Protein AF-A0A7C2NIJ6-F1 (afdb_monomer_lite)

Sequence (206 aa):
MQTLRMKDGLFGEFLEVLRSFGRLVAPVEKAPGVFTLDIVEDITKVRPEALRTILPIKKFLLKPKFCMLHGKLGNGAEACQDNAYGPLVYVGAHACDIHALRILDQLFLGGYPDPYYEMNRKQLTVVGYGCMPDEKCFCQSLGCSTVDTGFDLFFTPLPGRFLVTVGSARGDDIVRVRPSLFEPAGKRDIQDYLERLRQREAAFQL

Organism: NCBI:txid1312852

Foldseek 3Di:
DFKWKFFPVCVLVLVVLCVVLHFEWAWFDPDVLATAGGGDPDSVRHDLQNPDYPDACVCLLAPPDFDQWDDDVPGDIDGDCRLPRAAYEYGNQELLSLVVVVVVCCVQVPPDHDPSNVNRLVRYAYEYEQYADAAPDPCVVVVSNDDQARHQWHWYDFVRITTIDGHDPVNVVSCVVCVVRIDGDDPVNVVRVVVVVVVRVVNYDD

Structure (mmCIF, N/CA/C/O backbone):
data_AF-A0A7C2NIJ6-F1
#
_entry.id   AF-A0A7C2NIJ6-F1
#
loop_
_atom_site.group_PDB
_atom_site.id
_atom_site.type_symbol
_atom_site.label_atom_id
_atom_site.label_alt_id
_atom_site.label_comp_id
_atom_site.label_asym_id
_atom_site.label_entity_id
_atom_site.label_seq_id
_atom_site.pdbx_PDB_ins_code
_atom_site.Cartn_x
_atom_site.Cartn_y
_atom_site.Cartn_z
_atom_site.occupancy
_atom_site.B_iso_or_equiv
_atom_site.auth_seq_id
_atom_site.auth_comp_id
_atom_site.auth_asym_id
_atom_site.auth_atom_id
_atom_site.pdbx_PDB_model_num
ATOM 1 N N . MET A 1 1 ? -17.209 -9.090 -2.751 1.00 74.31 1 MET A N 1
ATOM 2 C CA . MET A 1 1 ? -16.188 -8.602 -1.801 1.00 74.31 1 MET A CA 1
ATOM 3 C C . MET A 1 1 ? -16.651 -8.967 -0.408 1.00 74.31 1 MET A C 1
ATOM 5 O O . MET A 1 1 ? -17.793 -8.671 -0.078 1.00 74.31 1 MET A O 1
ATOM 9 N N . GLN A 1 2 ? -15.821 -9.676 0.354 1.00 91.75 2 GLN A N 1
ATOM 10 C CA . GLN A 1 2 ? -16.083 -9.928 1.772 1.00 91.75 2 GLN A CA 1
ATOM 11 C C . GLN A 1 2 ? -15.431 -8.828 2.608 1.00 91.75 2 GLN A C 1
ATOM 13 O O . GLN A 1 2 ? -14.398 -8.276 2.214 1.00 91.75 2 GLN A O 1
ATOM 18 N N . THR A 1 3 ? -16.025 -8.533 3.758 1.00 95.06 3 THR A N 1
ATOM 19 C CA . THR A 1 3 ? -15.480 -7.568 4.709 1.00 95.06 3 THR A CA 1
ATOM 20 C C . THR A 1 3 ? -15.233 -8.261 6.037 1.00 95.06 3 THR A C 1
ATOM 22 O O . THR A 1 3 ? -16.122 -8.893 6.610 1.00 95.06 3 THR A O 1
ATOM 25 N N . LEU A 1 4 ? -14.002 -8.142 6.510 1.00 97.75 4 LEU A N 1
ATOM 26 C CA . LEU A 1 4 ? -13.512 -8.719 7.750 1.00 97.75 4 LEU A CA 1
ATOM 27 C C . LEU A 1 4 ? -13.149 -7.593 8.717 1.00 97.75 4 LEU A C 1
ATOM 29 O O . LEU A 1 4 ? -13.059 -6.424 8.339 1.00 97.75 4 LEU A O 1
ATOM 33 N N . ARG A 1 5 ? -12.907 -7.947 9.970 1.00 97.69 5 ARG A N 1
ATOM 34 C CA . ARG A 1 5 ? -12.277 -7.077 10.957 1.00 97.69 5 ARG A CA 1
ATOM 35 C C . ARG A 1 5 ? -11.012 -7.734 11.493 1.00 97.69 5 ARG A C 1
ATOM 37 O O . ARG A 1 5 ? -10.956 -8.954 11.615 1.00 97.69 5 ARG A O 1
ATOM 44 N N . MET A 1 6 ? -10.026 -6.919 11.840 1.00 98.25 6 MET A N 1
ATOM 45 C CA . MET A 1 6 ? -8.766 -7.351 12.448 1.00 98.25 6 MET A CA 1
ATOM 46 C C . MET A 1 6 ? -8.418 -6.399 13.587 1.00 98.25 6 MET A C 1
ATOM 48 O O . MET A 1 6 ? -8.494 -5.188 13.404 1.00 98.25 6 MET A O 1
ATOM 52 N N . LYS A 1 7 ? -8.029 -6.909 14.758 1.00 97.94 7 LYS A N 1
ATOM 53 C CA . LYS A 1 7 ? -7.553 -6.048 15.856 1.00 97.94 7 LYS A CA 1
ATOM 54 C C . LYS A 1 7 ? -6.298 -5.294 15.417 1.00 97.94 7 LYS A C 1
ATOM 56 O O . LYS A 1 7 ? -5.436 -5.867 14.757 1.00 97.94 7 LYS A O 1
ATOM 61 N N . ASP A 1 8 ? -6.185 -4.024 15.782 1.00 96.06 8 ASP A N 1
ATOM 62 C CA . ASP A 1 8 ? -5.070 -3.178 15.341 1.00 96.06 8 ASP A CA 1
ATOM 63 C C . ASP A 1 8 ? -3.703 -3.667 15.850 1.00 96.06 8 ASP A C 1
ATOM 65 O O . ASP A 1 8 ? -2.734 -3.676 15.092 1.00 96.06 8 ASP A O 1
ATOM 69 N N . GLY A 1 9 ? -3.647 -4.199 17.074 1.00 96.31 9 GLY A N 1
ATOM 70 C CA . GLY A 1 9 ? -2.451 -4.823 17.648 1.00 96.31 9 GLY A CA 1
ATOM 71 C C . GLY A 1 9 ? -1.930 -6.046 16.880 1.00 96.31 9 GLY A C 1
ATOM 72 O O . GLY A 1 9 ? -0.775 -6.420 17.056 1.00 96.31 9 GLY A O 1
ATOM 73 N N . LEU A 1 10 ? -2.736 -6.642 15.993 1.00 97.19 10 LEU A N 1
ATOM 74 C CA . LEU A 1 10 ? -2.326 -7.762 15.137 1.00 97.19 10 LEU A CA 1
ATOM 75 C C . LEU A 1 10 ? -1.715 -7.307 13.802 1.00 97.19 10 LEU A C 1
ATOM 77 O O . LEU A 1 10 ? -1.323 -8.143 12.988 1.00 97.19 10 LEU A O 1
ATOM 81 N N . PHE A 1 11 ? -1.611 -5.996 13.552 1.00 97.06 11 PHE A N 1
ATOM 82 C CA . PHE A 1 11 ? -1.089 -5.481 12.285 1.00 97.06 11 PHE A CA 1
ATOM 83 C C . PHE A 1 11 ? 0.355 -5.917 12.022 1.00 97.06 11 PHE A C 1
ATOM 85 O O . PHE A 1 11 ? 0.670 -6.307 10.904 1.00 97.06 11 PHE A O 1
ATOM 92 N N . GLY A 1 12 ? 1.214 -5.947 13.047 1.00 96.44 12 GLY A N 1
ATOM 93 C CA . GLY A 1 12 ? 2.588 -6.442 12.907 1.00 96.44 12 GLY A CA 1
ATOM 94 C C . GLY A 1 12 ? 2.651 -7.912 12.476 1.00 96.44 12 GLY A C 1
ATOM 95 O O . GLY A 1 12 ? 3.380 -8.252 11.548 1.00 96.44 12 GLY A O 1
ATOM 96 N N . GLU A 1 13 ? 1.827 -8.776 13.078 1.00 96.56 13 GLU A N 1
ATOM 97 C CA . GLU A 1 13 ? 1.724 -10.185 12.671 1.00 96.56 13 GLU A CA 1
ATOM 98 C C . GLU A 1 13 ? 1.208 -10.335 11.239 1.00 96.56 13 GLU A C 1
ATOM 100 O O . GLU A 1 13 ? 1.664 -11.204 10.494 1.00 96.56 13 GLU A O 1
ATOM 105 N N . PHE A 1 14 ? 0.272 -9.475 10.840 1.00 97.88 14 PHE A N 1
ATOM 106 C CA . PHE A 1 14 ? -0.233 -9.445 9.478 1.00 97.88 14 PHE A CA 1
ATOM 107 C C . PHE A 1 14 ? 0.851 -9.039 8.464 1.00 97.88 14 PHE A C 1
ATOM 109 O O . PHE A 1 14 ? 0.947 -9.654 7.401 1.00 97.88 14 PHE A O 1
ATOM 116 N N . LEU A 1 15 ? 1.719 -8.075 8.792 1.00 97.50 15 LEU A N 1
ATOM 117 C CA . LEU A 1 15 ? 2.866 -7.726 7.941 1.00 97.50 15 LEU A CA 1
ATOM 118 C C . LEU A 1 15 ? 3.811 -8.920 7.735 1.00 97.50 15 LEU A C 1
ATOM 120 O O . LEU A 1 15 ? 4.301 -9.126 6.625 1.00 97.50 15 LEU A O 1
ATOM 124 N N . GLU A 1 16 ? 4.026 -9.747 8.760 1.00 96.31 16 GLU A N 1
ATOM 125 C CA . GLU A 1 16 ? 4.825 -10.973 8.618 1.00 96.31 16 GLU A CA 1
ATOM 126 C C . GLU A 1 16 ? 4.151 -12.003 7.697 1.00 96.31 16 GLU A C 1
ATOM 128 O O . GLU A 1 16 ? 4.831 -12.653 6.905 1.00 96.31 16 GLU A O 1
ATOM 133 N N . VAL A 1 17 ? 2.815 -12.115 7.713 1.00 96.75 17 VAL A N 1
ATOM 134 C CA . VAL A 1 17 ? 2.086 -12.945 6.731 1.00 96.75 17 VAL A CA 1
ATOM 135 C C . VAL A 1 17 ? 2.340 -12.445 5.308 1.00 96.75 17 VAL A C 1
ATOM 137 O O . VAL A 1 17 ? 2.638 -13.244 4.416 1.00 96.75 17 VAL A O 1
ATOM 140 N N . LEU A 1 18 ? 2.290 -11.128 5.089 1.00 97.81 18 LEU A N 1
ATOM 141 C CA . LEU A 1 18 ? 2.499 -10.529 3.769 1.00 97.81 18 LEU A CA 1
ATOM 142 C C . LEU A 1 18 ? 3.893 -10.802 3.184 1.00 97.81 18 LEU A C 1
ATOM 144 O O . LEU A 1 18 ? 4.025 -10.855 1.962 1.00 97.81 18 LEU A O 1
ATOM 148 N N . ARG A 1 19 ? 4.921 -11.048 4.009 1.00 96.19 19 ARG A N 1
ATOM 149 C CA . ARG A 1 19 ? 6.269 -11.402 3.517 1.00 96.19 19 ARG A CA 1
ATOM 150 C C . ARG A 1 19 ? 6.300 -12.694 2.701 1.00 96.19 19 ARG A C 1
ATOM 152 O O . ARG A 1 19 ? 7.178 -12.848 1.856 1.00 96.19 19 ARG A O 1
ATOM 159 N N . SER A 1 20 ? 5.336 -13.594 2.903 1.00 95.69 20 SER A N 1
ATOM 160 C CA . SER A 1 20 ? 5.199 -14.806 2.081 1.00 95.69 20 SER A CA 1
ATOM 161 C C . SER A 1 20 ? 4.709 -14.529 0.650 1.00 95.69 20 SER A C 1
ATOM 163 O O . SER A 1 20 ? 4.896 -15.368 -0.227 1.00 95.69 20 SER A O 1
ATOM 165 N N . PHE A 1 21 ? 4.145 -13.343 0.392 1.00 97.44 21 PHE A N 1
ATOM 166 C CA . PHE A 1 21 ? 3.637 -12.921 -0.921 1.00 97.44 21 PHE A CA 1
ATOM 167 C C . PHE A 1 21 ? 4.605 -12.009 -1.684 1.00 97.44 21 PHE A C 1
ATOM 169 O O . PHE A 1 21 ? 4.388 -11.724 -2.861 1.00 97.44 21 PHE A O 1
ATOM 176 N N . GLY A 1 22 ? 5.674 -11.547 -1.036 1.00 97.44 22 GLY A N 1
ATOM 177 C CA . GLY A 1 22 ? 6.684 -10.703 -1.656 1.00 97.44 22 GLY A CA 1
ATOM 178 C C . GLY A 1 22 ? 7.402 -9.810 -0.658 1.00 97.44 22 GLY A C 1
ATOM 179 O O . GLY A 1 22 ? 7.092 -9.772 0.533 1.00 97.44 22 GLY A O 1
ATOM 180 N N . ARG A 1 23 ? 8.374 -9.046 -1.159 1.00 98.00 23 ARG A N 1
ATOM 181 C CA . ARG A 1 23 ? 9.057 -8.048 -0.331 1.00 98.00 23 ARG A CA 1
ATOM 182 C C . ARG A 1 23 ? 8.096 -6.905 -0.036 1.00 98.00 23 ARG A C 1
ATOM 184 O O . ARG A 1 23 ? 7.477 -6.355 -0.947 1.00 98.00 23 ARG A O 1
ATOM 191 N N . LEU A 1 24 ? 7.988 -6.539 1.234 1.00 98.31 24 LEU A N 1
ATOM 192 C CA . LEU A 1 24 ? 7.130 -5.438 1.643 1.00 98.31 24 LEU A CA 1
ATOM 193 C C . LEU A 1 24 ? 7.739 -4.114 1.192 1.00 98.31 24 LEU A C 1
ATOM 195 O O . LEU A 1 24 ? 8.931 -3.874 1.382 1.00 98.31 24 LEU A O 1
ATOM 199 N N . VAL A 1 25 ? 6.899 -3.252 0.641 1.00 98.12 25 VAL A N 1
ATOM 200 C CA . VAL A 1 25 ? 7.207 -1.870 0.303 1.00 98.12 25 VAL A CA 1
ATOM 201 C C . VAL A 1 25 ? 6.193 -1.003 1.029 1.00 98.12 25 VAL A C 1
ATOM 203 O O . VAL A 1 25 ? 4.994 -1.163 0.825 1.00 98.12 25 VAL A O 1
ATOM 206 N N . ALA A 1 26 ? 6.648 -0.106 1.894 1.00 98.00 26 ALA A N 1
ATOM 207 C CA . ALA A 1 26 ? 5.753 0.721 2.700 1.00 98.00 26 ALA A CA 1
ATOM 208 C C . ALA A 1 26 ? 6.377 2.090 2.991 1.00 98.00 26 ALA A C 1
ATOM 210 O O . ALA A 1 26 ? 7.595 2.251 2.842 1.00 98.00 26 ALA A O 1
ATOM 211 N N . PRO A 1 27 ? 5.579 3.094 3.393 1.00 97.81 27 PRO A N 1
ATOM 212 C CA . PRO A 1 27 ? 6.128 4.328 3.923 1.00 97.81 27 PRO A CA 1
ATOM 213 C C . PRO A 1 27 ? 6.916 4.031 5.202 1.00 97.81 27 PRO A C 1
ATOM 215 O O . PRO A 1 27 ? 6.399 3.417 6.137 1.00 97.81 27 PRO A O 1
ATOM 218 N N . VAL A 1 28 ? 8.171 4.471 5.232 1.00 96.12 28 VAL A N 1
ATOM 219 C CA . VAL A 1 28 ? 9.046 4.416 6.405 1.00 96.12 28 VAL A CA 1
ATOM 220 C C . VAL A 1 28 ? 9.570 5.811 6.714 1.00 96.12 28 VAL A C 1
ATOM 222 O O . VAL A 1 28 ? 9.909 6.574 5.806 1.00 96.12 28 VAL A O 1
ATOM 225 N N . GLU A 1 29 ? 9.630 6.156 7.995 1.00 92.94 29 GLU A N 1
ATOM 226 C CA . GLU A 1 29 ? 10.141 7.451 8.444 1.00 92.94 29 GLU A CA 1
ATOM 227 C C . GLU A 1 29 ? 11.679 7.458 8.404 1.00 92.94 29 GLU A C 1
ATOM 229 O O . GLU A 1 29 ? 12.329 6.606 9.015 1.00 92.94 29 GLU A O 1
ATOM 234 N N . LYS A 1 30 ? 12.274 8.395 7.653 1.00 90.19 30 LYS A N 1
ATOM 235 C CA . LYS A 1 30 ? 13.743 8.557 7.550 1.00 90.19 30 LYS A CA 1
ATOM 236 C C . LYS A 1 30 ? 14.253 9.761 8.343 1.00 90.19 30 LYS A C 1
ATOM 238 O O . LYS A 1 30 ? 15.402 9.767 8.771 1.00 90.19 30 LYS A O 1
ATOM 243 N N . ALA A 1 31 ? 13.403 10.765 8.525 1.00 91.00 31 ALA A N 1
ATOM 244 C CA . ALA A 1 31 ? 13.603 11.923 9.388 1.00 91.00 31 ALA A CA 1
ATOM 245 C C . ALA A 1 31 ? 12.225 12.371 9.913 1.00 91.00 31 ALA A C 1
ATOM 247 O O . ALA A 1 31 ? 11.224 11.975 9.314 1.00 91.00 31 ALA A O 1
ATOM 248 N N . PRO A 1 32 ? 12.143 13.176 10.988 1.00 92.31 32 PRO A N 1
ATOM 249 C CA . PRO A 1 32 ? 10.866 13.571 11.584 1.00 92.31 32 PRO A CA 1
ATOM 250 C C . PRO A 1 32 ? 9.880 14.144 10.555 1.00 92.31 32 PRO A C 1
ATOM 252 O O . PRO A 1 32 ? 10.157 15.171 9.931 1.00 92.31 32 PRO A O 1
ATOM 255 N N . GLY A 1 33 ? 8.750 13.460 10.353 1.00 90.00 33 GLY A N 1
ATOM 256 C CA . GLY A 1 33 ? 7.711 13.854 9.390 1.00 90.00 33 GLY A CA 1
ATOM 257 C C . GLY A 1 33 ? 8.080 13.666 7.909 1.00 90.00 33 GLY A C 1
ATOM 258 O O . GLY A 1 33 ? 7.331 14.091 7.028 1.00 90.00 33 GLY A O 1
ATOM 259 N N . VAL A 1 34 ? 9.218 13.032 7.617 1.00 93.94 34 VAL A N 1
ATOM 260 C CA . VAL A 1 34 ? 9.710 12.765 6.262 1.00 93.94 34 VAL A CA 1
ATOM 261 C C . VAL A 1 34 ? 9.691 11.266 6.001 1.00 93.94 34 VAL A C 1
ATOM 263 O O . VAL A 1 34 ? 10.523 10.501 6.503 1.00 93.94 34 VAL A O 1
ATOM 266 N N . PHE A 1 35 ? 8.755 10.856 5.150 1.00 96.44 35 PHE A N 1
ATOM 267 C CA . PHE A 1 35 ? 8.533 9.456 4.820 1.00 96.44 35 PHE A CA 1
ATOM 268 C C . PHE A 1 35 ? 9.050 9.125 3.424 1.00 96.44 35 PHE A C 1
ATOM 270 O O . PHE A 1 35 ? 8.885 9.878 2.461 1.00 96.44 35 PHE A O 1
ATOM 277 N N . THR A 1 36 ? 9.648 7.951 3.287 1.00 96.50 36 THR A N 1
ATOM 278 C CA . THR A 1 36 ? 10.044 7.393 1.996 1.00 96.50 36 THR A CA 1
ATOM 279 C C . THR A 1 36 ? 9.354 6.066 1.800 1.00 96.50 36 THR A C 1
ATOM 281 O O . THR A 1 36 ? 9.339 5.251 2.714 1.00 96.50 36 THR A O 1
ATOM 284 N N . LEU A 1 37 ? 8.842 5.820 0.601 1.00 96.69 37 LEU A N 1
ATOM 285 C CA . LEU A 1 37 ? 8.396 4.489 0.238 1.00 96.69 37 LEU A CA 1
ATOM 286 C C . LEU A 1 37 ? 9.627 3.608 0.003 1.00 96.69 37 LEU A C 1
ATOM 288 O O . LEU A 1 37 ? 10.414 3.909 -0.899 1.00 96.69 37 LEU A O 1
ATOM 292 N N . ASP A 1 38 ? 9.834 2.577 0.813 1.00 96.25 38 ASP A N 1
ATOM 293 C CA . ASP A 1 38 ? 11.057 1.769 0.777 1.00 96.25 38 ASP A CA 1
ATOM 294 C C . ASP A 1 38 ? 10.772 0.287 1.031 1.00 96.25 38 ASP A C 1
ATOM 296 O O . ASP A 1 38 ? 9.696 -0.066 1.520 1.00 96.25 38 ASP A O 1
ATOM 300 N N . ILE A 1 39 ? 11.736 -0.573 0.695 1.00 96.62 39 ILE A N 1
ATOM 301 C CA . ILE A 1 39 ? 11.672 -1.988 1.067 1.00 96.62 39 ILE A CA 1
ATOM 302 C C . ILE A 1 39 ? 11.785 -2.086 2.592 1.00 96.62 39 ILE A C 1
ATOM 304 O O . ILE A 1 39 ? 12.697 -1.526 3.200 1.00 96.62 39 ILE A O 1
ATOM 308 N N . VAL A 1 40 ? 10.843 -2.788 3.219 1.00 95.81 40 VAL A N 1
ATOM 309 C CA . VAL A 1 40 ? 10.763 -2.887 4.679 1.00 95.81 40 VAL A CA 1
ATOM 310 C C . VAL A 1 40 ? 11.718 -3.960 5.193 1.00 95.81 40 VAL A C 1
ATOM 312 O O . VAL A 1 40 ? 11.435 -5.159 5.125 1.00 95.81 40 VAL A O 1
ATOM 315 N N . GLU A 1 41 ? 12.826 -3.518 5.776 1.00 92.06 41 GLU A N 1
ATOM 316 C CA . GLU A 1 41 ? 13.732 -4.376 6.551 1.00 92.06 41 GLU A CA 1
ATOM 317 C C . GLU A 1 41 ? 13.183 -4.625 7.966 1.00 92.06 41 GLU A C 1
ATOM 319 O O . GLU A 1 41 ? 13.180 -5.754 8.457 1.00 92.06 41 GLU A O 1
ATOM 324 N N . ASP A 1 42 ? 12.633 -3.576 8.582 1.00 92.44 42 ASP A N 1
ATOM 325 C CA . ASP A 1 42 ? 12.115 -3.558 9.949 1.00 92.44 42 ASP A CA 1
ATOM 326 C C . ASP A 1 42 ? 10.655 -3.085 9.960 1.00 92.44 42 ASP A C 1
ATOM 328 O O . ASP A 1 42 ? 10.354 -1.926 9.653 1.00 92.44 42 ASP A O 1
ATOM 332 N N . ILE A 1 43 ? 9.743 -3.991 10.323 1.00 93.50 43 ILE A N 1
ATOM 333 C CA . ILE A 1 43 ? 8.297 -3.741 10.320 1.00 93.50 43 ILE A CA 1
ATOM 334 C C . ILE A 1 43 ? 7.877 -2.664 11.329 1.00 93.50 43 ILE A C 1
ATOM 336 O O . ILE A 1 43 ? 6.847 -2.022 11.139 1.00 93.50 43 ILE A O 1
ATOM 340 N N . THR A 1 44 ? 8.678 -2.406 12.368 1.00 91.56 44 THR A N 1
ATOM 341 C CA . THR A 1 44 ? 8.358 -1.399 13.395 1.00 91.56 44 THR A CA 1
ATOM 342 C C . THR A 1 44 ? 8.453 0.033 12.863 1.00 91.56 44 THR A C 1
ATOM 344 O O . THR A 1 44 ? 7.870 0.961 13.434 1.00 91.56 44 THR A O 1
ATOM 347 N N . LYS A 1 45 ? 9.150 0.226 11.736 1.00 92.12 45 LYS A N 1
ATOM 348 C CA . LYS A 1 45 ? 9.312 1.520 11.056 1.00 92.12 45 LYS A CA 1
ATOM 349 C C . LYS A 1 45 ? 8.236 1.799 10.011 1.00 92.12 45 LYS A C 1
ATOM 351 O O . LYS A 1 45 ? 8.236 2.880 9.426 1.00 92.12 45 LYS A O 1
ATOM 356 N N . VAL A 1 46 ? 7.340 0.846 9.766 1.00 95.12 46 VAL A N 1
ATOM 357 C CA . VAL A 1 46 ? 6.244 0.992 8.805 1.00 95.12 46 VAL A CA 1
ATOM 358 C C . VAL A 1 46 ? 5.222 1.992 9.348 1.00 95.12 46 VAL A C 1
ATOM 360 O O . VAL A 1 46 ? 4.836 1.931 10.516 1.00 95.12 46 VAL A O 1
ATOM 363 N N . ARG A 1 47 ? 4.829 2.950 8.507 1.00 96.50 47 ARG A N 1
ATOM 364 C CA . ARG A 1 47 ? 3.896 4.045 8.823 1.00 96.50 47 ARG A CA 1
ATOM 365 C C . ARG A 1 47 ? 2.824 4.129 7.734 1.00 96.50 47 ARG A C 1
ATOM 367 O O . ARG A 1 47 ? 2.884 5.021 6.890 1.00 96.50 47 ARG A O 1
ATOM 374 N N . PRO A 1 48 ? 1.878 3.176 7.665 1.00 96.62 48 PRO A N 1
ATOM 375 C CA . PRO A 1 48 ? 0.873 3.143 6.599 1.00 96.62 48 PRO A CA 1
ATOM 376 C C . PRO A 1 48 ? -0.056 4.368 6.602 1.00 96.62 48 PRO A C 1
ATOM 378 O O . PRO A 1 48 ? -0.706 4.638 5.599 1.00 96.62 48 PRO A O 1
ATOM 381 N N . GLU A 1 49 ? -0.116 5.112 7.706 1.00 96.06 49 GLU A N 1
ATOM 382 C CA . GLU A 1 49 ? -0.834 6.375 7.873 1.00 96.06 49 GLU A CA 1
ATOM 383 C C . GLU A 1 49 ? -0.122 7.603 7.287 1.00 96.06 49 GLU A C 1
ATOM 385 O O . GLU A 1 49 ? -0.720 8.679 7.237 1.00 96.06 49 GLU A O 1
ATOM 390 N N . ALA A 1 50 ? 1.137 7.470 6.861 1.00 96.38 50 ALA A N 1
ATOM 391 C CA . ALA A 1 50 ? 1.910 8.577 6.316 1.00 96.38 50 ALA A CA 1
ATOM 392 C C . ALA A 1 50 ? 1.291 9.105 5.011 1.00 96.38 50 ALA A C 1
ATOM 394 O O . ALA A 1 50 ? 1.363 8.453 3.974 1.00 96.38 50 ALA A O 1
ATOM 395 N N . LEU A 1 51 ? 0.765 10.334 5.049 1.00 95.19 51 LEU A N 1
ATOM 396 C CA . LEU A 1 51 ? -0.003 10.915 3.940 1.00 95.19 51 LEU A CA 1
ATOM 397 C C . LEU A 1 51 ? 0.791 11.101 2.645 1.00 95.19 51 LEU A C 1
ATOM 399 O O . LEU A 1 51 ? 0.204 11.152 1.564 1.00 95.19 51 LEU A O 1
ATOM 403 N N . ARG A 1 52 ? 2.111 11.294 2.744 1.00 93.44 52 ARG A N 1
ATOM 404 C CA . ARG A 1 52 ? 2.984 11.568 1.596 1.00 93.44 52 ARG A CA 1
ATOM 405 C C . ARG A 1 52 ? 4.351 10.946 1.793 1.00 93.44 52 ARG A C 1
ATOM 407 O O . ARG A 1 52 ? 4.952 11.069 2.856 1.00 93.44 52 ARG A O 1
ATOM 414 N N . THR A 1 53 ? 4.878 10.379 0.715 1.00 95.62 53 THR A N 1
ATOM 415 C CA . THR A 1 53 ? 6.270 9.939 0.616 1.00 95.62 53 THR A CA 1
ATOM 416 C C . THR A 1 53 ? 7.036 10.780 -0.397 1.00 95.62 53 THR A C 1
ATOM 418 O O . THR A 1 53 ? 6.450 11.200 -1.392 1.00 95.62 53 THR A O 1
ATOM 421 N N . ILE A 1 54 ? 8.352 10.954 -0.211 1.00 95.12 54 ILE A N 1
ATOM 422 C CA . ILE A 1 54 ? 9.204 11.724 -1.146 1.00 95.12 54 ILE A CA 1
ATOM 423 C C . ILE A 1 54 ? 9.074 11.218 -2.593 1.00 95.12 54 ILE A C 1
ATOM 425 O O . ILE A 1 54 ? 9.016 12.012 -3.526 1.00 95.12 54 ILE A O 1
ATOM 429 N N . LEU A 1 55 ? 9.036 9.894 -2.785 1.00 94.25 55 LEU A N 1
ATOM 430 C CA . LEU A 1 55 ? 8.881 9.268 -4.098 1.00 94.25 55 LEU A CA 1
ATOM 431 C C . LEU A 1 55 ? 7.728 8.260 -4.079 1.00 94.25 55 LEU A C 1
ATOM 433 O O . LEU A 1 55 ? 7.658 7.473 -3.133 1.00 94.25 55 LEU A O 1
ATOM 437 N N . PRO A 1 56 ? 6.886 8.228 -5.127 1.00 94.38 56 PRO A N 1
ATOM 438 C CA . PRO A 1 56 ? 5.744 7.326 -5.208 1.00 94.38 56 PRO A CA 1
ATOM 439 C C . PRO A 1 56 ? 6.159 5.905 -5.611 1.00 94.38 56 PRO A C 1
ATOM 441 O O . PRO A 1 56 ? 7.293 5.653 -6.036 1.00 94.38 56 PRO A O 1
ATOM 444 N N . ILE A 1 57 ? 5.190 4.986 -5.587 1.00 95.75 57 ILE A N 1
ATOM 445 C CA . ILE A 1 57 ? 5.355 3.575 -5.976 1.00 95.75 57 ILE A CA 1
ATOM 446 C C . ILE A 1 57 ? 5.905 3.374 -7.396 1.00 95.75 57 ILE A C 1
ATOM 448 O O . ILE A 1 57 ? 6.554 2.363 -7.653 1.00 95.75 57 ILE A O 1
ATOM 452 N N . LYS A 1 58 ? 5.751 4.355 -8.302 1.00 95.81 58 LYS A N 1
ATOM 453 C CA . LYS A 1 58 ? 6.272 4.289 -9.681 1.00 95.81 58 LYS A CA 1
ATOM 454 C C . LYS A 1 58 ? 7.744 3.859 -9.740 1.00 95.81 58 LYS A C 1
ATOM 456 O O . LYS A 1 58 ? 8.091 3.090 -10.631 1.00 95.81 58 LYS A O 1
ATOM 461 N N . LYS A 1 59 ? 8.591 4.278 -8.787 1.00 94.88 59 LYS A N 1
ATOM 462 C CA . LYS A 1 59 ? 10.023 3.913 -8.778 1.00 94.88 59 LYS A CA 1
ATOM 463 C C . LYS A 1 59 ? 10.288 2.406 -8.635 1.00 94.88 59 LYS A C 1
ATOM 465 O O . LYS A 1 59 ? 11.374 1.964 -8.984 1.00 94.88 59 LYS A O 1
ATOM 470 N N . PHE A 1 60 ? 9.321 1.646 -8.115 1.00 95.75 60 PHE A N 1
ATOM 471 C CA . PHE A 1 60 ? 9.367 0.185 -7.977 1.00 95.75 60 PHE A CA 1
ATOM 472 C C . PHE A 1 60 ? 8.657 -0.553 -9.119 1.00 95.75 60 PHE A C 1
ATOM 474 O O . PHE A 1 60 ? 8.715 -1.775 -9.195 1.00 95.75 60 PHE A O 1
ATOM 481 N N . LEU A 1 61 ? 7.975 0.174 -10.005 1.00 96.31 61 LEU A N 1
ATOM 482 C CA . LEU A 1 61 ? 7.355 -0.386 -11.206 1.00 96.31 61 LEU A CA 1
ATOM 483 C C . LEU A 1 61 ? 8.240 -0.168 -12.433 1.00 96.31 61 LEU A C 1
ATOM 485 O O . LEU A 1 61 ? 8.339 -1.040 -13.295 1.00 96.31 61 LEU A O 1
ATOM 489 N N . LEU A 1 62 ? 8.924 0.974 -12.481 1.00 94.88 62 LEU A N 1
ATOM 490 C CA . LEU A 1 62 ? 9.856 1.319 -13.541 1.00 94.88 62 LEU A CA 1
ATOM 491 C C . LEU A 1 62 ? 11.006 2.154 -12.972 1.00 94.88 62 LEU A C 1
ATOM 493 O O . LEU A 1 62 ? 10.806 3.284 -12.509 1.00 94.88 62 LEU A O 1
ATOM 497 N N . LYS A 1 63 ? 12.218 1.598 -13.005 1.00 92.25 63 LYS A N 1
ATOM 498 C CA . LYS A 1 63 ? 13.434 2.298 -12.591 1.00 92.25 63 LYS A CA 1
ATOM 499 C C . LYS A 1 63 ? 13.676 3.510 -13.504 1.00 92.25 63 LYS A C 1
ATOM 501 O O . LYS A 1 63 ? 13.498 3.399 -14.715 1.00 92.25 63 LYS A O 1
ATOM 506 N N . PRO A 1 64 ? 14.173 4.644 -12.972 1.00 89.75 64 PRO A N 1
ATOM 507 C CA . PRO A 1 64 ? 14.566 5.789 -13.801 1.00 89.75 64 PRO A CA 1
ATOM 508 C C . PRO A 1 64 ? 15.643 5.453 -14.844 1.00 89.75 64 PRO A C 1
ATOM 510 O O . PRO A 1 64 ? 15.699 6.070 -15.902 1.00 89.75 64 PRO A O 1
ATOM 513 N N . LYS A 1 65 ? 16.503 4.477 -14.533 1.00 92.62 65 LYS A N 1
ATOM 514 C CA . LYS A 1 65 ? 17.508 3.911 -15.430 1.00 92.62 65 LYS A CA 1
ATOM 515 C C . LYS A 1 65 ? 17.643 2.427 -15.121 1.00 92.62 65 LYS A C 1
ATOM 517 O O . LYS A 1 65 ? 17.801 2.063 -13.957 1.00 92.62 65 LYS A O 1
ATOM 522 N N . PHE A 1 66 ? 17.610 1.600 -16.155 1.00 94.81 66 PHE A N 1
ATOM 523 C CA . PHE A 1 66 ? 17.890 0.176 -16.056 1.00 94.81 66 PHE A CA 1
ATOM 524 C C . PHE A 1 66 ? 18.500 -0.331 -17.359 1.00 94.81 66 PHE A C 1
ATOM 526 O O . PHE A 1 66 ? 18.326 0.269 -18.423 1.00 94.81 66 PHE A O 1
ATOM 533 N N . CYS A 1 67 ? 19.245 -1.424 -17.272 1.00 93.81 67 CYS A N 1
ATOM 534 C CA . CYS A 1 67 ? 19.720 -2.133 -18.447 1.00 93.81 67 CYS A CA 1
ATOM 535 C C . CYS A 1 67 ? 18.543 -2.851 -19.128 1.00 93.81 67 CYS A C 1
ATOM 537 O O . CYS A 1 67 ? 17.835 -3.618 -18.480 1.00 93.81 67 CYS A O 1
ATOM 539 N N . MET A 1 68 ? 18.337 -2.603 -20.424 1.00 93.12 68 MET A N 1
ATOM 540 C CA . MET A 1 68 ? 17.354 -3.326 -21.247 1.00 93.12 68 MET A CA 1
ATOM 541 C C . MET A 1 68 ? 17.986 -4.531 -21.943 1.00 93.12 68 MET A C 1
ATOM 543 O O . MET A 1 68 ? 17.413 -5.615 -21.983 1.00 93.12 68 MET A O 1
ATOM 547 N N . LEU A 1 69 ? 19.186 -4.331 -22.485 1.00 92.00 69 LEU A N 1
ATOM 548 C CA . LEU A 1 69 ? 19.929 -5.315 -23.253 1.00 92.00 69 LEU A CA 1
ATOM 549 C C . LEU A 1 69 ? 21.399 -5.246 -22.857 1.00 92.00 69 LEU A C 1
ATOM 551 O O . LEU A 1 69 ? 21.960 -4.155 -22.738 1.00 92.00 69 LEU A O 1
ATOM 555 N N . HIS A 1 70 ? 22.033 -6.401 -22.709 1.00 91.44 70 HIS A N 1
ATOM 556 C CA . HIS A 1 70 ? 23.480 -6.503 -22.576 1.00 91.44 70 HIS A CA 1
ATOM 557 C C . HIS A 1 70 ? 24.009 -7.503 -23.597 1.00 91.44 70 HIS A C 1
ATOM 559 O O . HIS A 1 70 ? 23.382 -8.513 -23.893 1.00 91.44 70 HIS A O 1
ATOM 565 N N . GLY A 1 71 ? 25.159 -7.203 -24.182 1.00 89.31 71 GLY A N 1
ATOM 566 C CA . GLY A 1 71 ? 25.731 -8.024 -25.236 1.00 89.31 71 GLY A CA 1
ATOM 567 C C . GLY A 1 71 ? 27.151 -7.598 -25.548 1.00 89.31 71 GLY A C 1
ATOM 568 O O . GLY A 1 71 ? 27.585 -6.502 -25.181 1.00 89.31 71 GLY A O 1
ATOM 569 N N . LYS A 1 72 ? 27.880 -8.479 -26.225 1.00 85.19 72 LYS A N 1
ATOM 570 C CA . LYS A 1 72 ? 29.188 -8.160 -26.800 1.00 85.19 72 LYS A CA 1
ATOM 571 C C . LYS A 1 72 ? 29.032 -8.039 -28.307 1.00 85.19 72 LYS A C 1
ATOM 573 O O . LYS A 1 72 ? 28.299 -8.814 -28.919 1.00 85.19 72 LYS A O 1
ATOM 578 N N . LEU A 1 73 ? 29.738 -7.082 -28.905 1.00 82.94 73 LEU A N 1
ATOM 579 C CA . LEU A 1 73 ? 29.751 -6.910 -30.354 1.00 82.94 73 LEU A CA 1
ATOM 580 C C . LEU A 1 73 ? 30.163 -8.236 -31.020 1.00 82.94 73 LEU A C 1
ATOM 582 O O . LEU A 1 73 ? 31.196 -8.800 -30.670 1.00 82.94 73 LEU A O 1
ATOM 586 N N . GLY A 1 74 ? 29.331 -8.745 -31.929 1.00 85.19 74 GLY A N 1
ATOM 587 C CA . GLY A 1 74 ? 29.539 -10.030 -32.611 1.00 85.19 74 GLY A CA 1
ATOM 588 C C . GLY A 1 74 ? 28.857 -11.251 -31.976 1.00 85.19 74 GLY A C 1
ATOM 589 O O . GLY A 1 74 ? 28.696 -12.247 -32.670 1.00 85.19 74 GLY A O 1
ATOM 590 N N . ASN A 1 75 ? 28.381 -11.169 -30.725 1.00 81.31 75 ASN A N 1
ATOM 591 C CA . ASN A 1 75 ? 27.767 -12.301 -30.006 1.00 81.31 75 ASN A CA 1
ATOM 592 C C . ASN A 1 75 ? 26.262 -12.120 -29.721 1.00 81.31 75 ASN A C 1
ATOM 594 O O . ASN A 1 75 ? 25.698 -12.844 -28.907 1.00 81.31 75 ASN A O 1
ATOM 598 N N . GLY A 1 76 ? 25.607 -11.157 -30.379 1.00 83.19 76 GLY A N 1
ATOM 599 C CA . GLY A 1 76 ? 24.208 -10.816 -30.108 1.00 83.19 76 GLY A CA 1
ATOM 600 C C . GLY A 1 76 ? 24.009 -10.073 -28.778 1.00 83.19 76 GLY A C 1
ATOM 601 O O . GLY A 1 76 ? 24.968 -9.734 -28.079 1.00 83.19 76 GLY A O 1
ATOM 602 N N . ALA A 1 77 ? 22.749 -9.770 -28.460 1.00 89.12 77 ALA A N 1
ATOM 603 C CA . ALA A 1 77 ? 22.345 -9.100 -27.227 1.00 89.12 77 ALA A CA 1
ATOM 604 C C . ALA A 1 77 ? 21.239 -9.894 -26.524 1.00 89.12 77 ALA A C 1
ATOM 606 O O . ALA A 1 77 ? 20.350 -10.437 -27.179 1.00 89.12 77 ALA A O 1
ATOM 607 N N . GLU A 1 78 ? 21.292 -9.924 -25.197 1.00 90.56 78 GLU A N 1
ATOM 608 C CA . GLU A 1 78 ? 20.350 -10.619 -24.322 1.00 90.56 78 GLU A CA 1
ATOM 609 C C . GLU A 1 78 ? 19.551 -9.611 -23.492 1.00 90.56 78 GLU A C 1
ATOM 611 O O . GLU A 1 78 ? 20.061 -8.551 -23.114 1.00 90.56 78 GLU A O 1
ATOM 616 N N . ALA A 1 79 ? 18.291 -9.943 -23.204 1.00 88.56 79 ALA A N 1
ATOM 617 C CA . ALA A 1 79 ? 17.424 -9.132 -22.355 1.00 88.56 79 ALA A CA 1
ATOM 618 C C . ALA A 1 79 ? 17.943 -9.104 -20.914 1.00 88.56 79 ALA A C 1
ATOM 620 O O . ALA A 1 79 ? 18.196 -10.145 -20.309 1.00 88.56 79 ALA A O 1
ATOM 621 N N . CYS A 1 80 ? 18.049 -7.909 -20.340 1.00 89.06 80 CYS A N 1
ATOM 622 C CA . CYS A 1 80 ? 18.481 -7.742 -18.964 1.00 89.06 80 CYS A CA 1
ATOM 623 C C . CYS A 1 80 ? 17.282 -7.668 -18.010 1.00 89.06 80 CYS A C 1
ATOM 625 O O . CYS A 1 80 ? 16.273 -7.024 -18.289 1.00 89.06 80 CYS A O 1
ATOM 627 N N . GLN A 1 81 ? 17.423 -8.293 -16.843 1.00 89.25 81 GLN A N 1
ATOM 628 C CA . GLN A 1 81 ? 16.409 -8.316 -15.785 1.00 89.25 81 GLN A CA 1
ATOM 629 C C . GLN A 1 81 ? 16.623 -7.210 -14.742 1.00 89.25 81 GLN A C 1
ATOM 631 O O . GLN A 1 81 ? 16.127 -7.302 -13.625 1.00 89.25 81 GLN A O 1
ATOM 636 N N . ASP A 1 82 ? 17.363 -6.149 -15.076 1.00 91.81 82 ASP A N 1
ATOM 637 C CA . ASP A 1 82 ? 17.687 -5.088 -14.118 1.00 91.81 82 ASP A CA 1
ATOM 638 C C . ASP A 1 82 ? 16.419 -4.407 -13.572 1.00 91.81 82 ASP A C 1
ATOM 640 O O . ASP A 1 82 ? 16.343 -4.109 -12.386 1.00 91.81 82 ASP A O 1
ATOM 644 N N . ASN A 1 83 ? 15.359 -4.236 -14.368 1.00 93.25 83 ASN A N 1
ATOM 645 C CA . ASN A 1 83 ? 14.095 -3.686 -13.858 1.00 93.25 83 ASN A CA 1
ATOM 646 C C . ASN A 1 83 ? 13.239 -4.687 -13.053 1.00 93.25 83 ASN A C 1
ATOM 648 O O . ASN A 1 83 ? 12.189 -4.296 -12.547 1.00 93.25 83 ASN A O 1
ATOM 652 N N . ALA A 1 84 ? 13.631 -5.958 -12.934 1.00 93.06 84 ALA A N 1
ATOM 653 C CA . ALA A 1 84 ? 12.826 -6.978 -12.268 1.00 93.06 84 ALA A CA 1
ATOM 654 C C . ALA A 1 84 ? 12.950 -6.888 -10.742 1.00 93.06 84 ALA A C 1
ATOM 656 O O . ALA A 1 84 ? 13.984 -7.218 -10.159 1.00 93.06 84 ALA A O 1
ATOM 657 N N . TYR A 1 85 ? 11.870 -6.479 -10.074 1.00 92.62 85 TYR A N 1
ATOM 658 C CA . TYR A 1 85 ? 11.803 -6.492 -8.610 1.00 92.62 85 TYR A CA 1
ATOM 659 C C . TYR A 1 85 ? 11.300 -7.827 -8.038 1.00 92.62 85 TYR A C 1
ATOM 661 O O . TYR A 1 85 ? 11.436 -8.060 -6.835 1.00 92.62 85 TYR A O 1
ATOM 669 N N . GLY A 1 86 ? 10.734 -8.711 -8.860 1.00 95.62 86 GLY A N 1
ATOM 670 C CA . GLY A 1 86 ? 9.998 -9.872 -8.357 1.00 95.62 86 GLY A CA 1
ATOM 671 C C . GLY A 1 86 ? 8.727 -9.464 -7.589 1.00 95.62 86 GLY A C 1
ATOM 672 O O . GLY A 1 86 ? 8.291 -8.312 -7.692 1.00 95.62 86 GLY A O 1
ATOM 673 N N . PRO A 1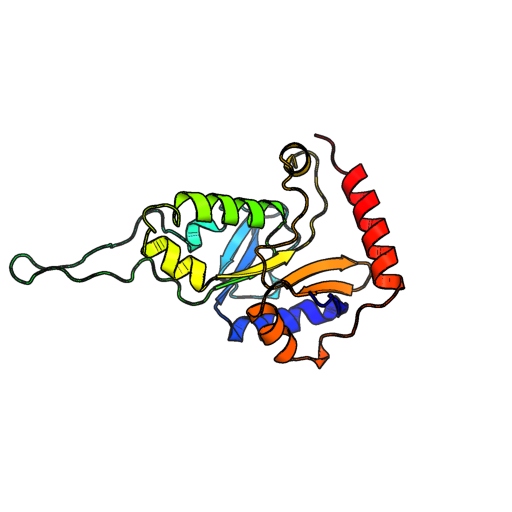 87 ? 8.135 -10.373 -6.794 1.00 97.94 87 PRO A N 1
ATOM 674 C CA . PRO A 1 87 ? 6.934 -10.081 -6.018 1.00 97.94 87 PRO A CA 1
ATOM 675 C C . PRO A 1 87 ? 7.158 -8.986 -4.970 1.00 97.94 87 PRO A C 1
ATOM 677 O O . PRO A 1 87 ? 8.054 -9.080 -4.121 1.00 97.94 87 PRO A O 1
ATOM 680 N N . LEU A 1 88 ? 6.312 -7.957 -5.019 1.00 98.44 88 LEU A N 1
ATOM 681 C CA . LEU A 1 88 ? 6.288 -6.847 -4.068 1.00 98.44 88 LEU A CA 1
ATOM 682 C C . LEU A 1 88 ? 4.904 -6.732 -3.434 1.00 98.44 88 LEU A C 1
ATOM 684 O O . LEU A 1 88 ? 3.890 -6.964 -4.091 1.00 98.44 88 LEU A O 1
ATOM 688 N N . VAL A 1 89 ? 4.861 -6.298 -2.178 1.00 98.62 89 VAL A N 1
ATOM 689 C CA . VAL A 1 89 ? 3.617 -5.983 -1.470 1.00 98.62 89 VAL A CA 1
ATOM 690 C C . VAL A 1 89 ? 3.651 -4.526 -1.036 1.00 98.62 89 VAL A C 1
ATOM 692 O O . VAL A 1 89 ? 4.364 -4.174 -0.099 1.00 98.62 89 VAL A O 1
ATOM 695 N N . TYR A 1 90 ? 2.894 -3.671 -1.720 1.00 98.56 90 TYR A N 1
ATOM 696 C CA . TYR A 1 90 ? 2.760 -2.265 -1.361 1.00 98.56 90 TYR A CA 1
ATOM 697 C C . TYR A 1 90 ? 1.746 -2.107 -0.227 1.00 98.56 90 TYR A C 1
ATOM 699 O O . TYR A 1 90 ? 0.543 -2.238 -0.441 1.00 98.56 90 TYR A O 1
ATOM 707 N N . VAL A 1 91 ? 2.245 -1.820 0.971 1.00 98.44 91 VAL A N 1
ATOM 708 C CA . VAL A 1 91 ? 1.455 -1.575 2.178 1.00 98.44 91 VAL A CA 1
ATOM 709 C C . VAL A 1 91 ? 1.316 -0.078 2.417 1.00 98.44 91 VAL A C 1
ATOM 711 O O . VAL A 1 91 ? 2.304 0.652 2.390 1.00 98.44 91 VAL A O 1
ATOM 714 N N . GLY A 1 92 ? 0.093 0.372 2.697 1.00 97.38 92 GLY A N 1
ATOM 715 C CA . GLY A 1 92 ? -0.186 1.784 2.965 1.00 97.38 92 GLY A CA 1
ATOM 716 C C . GLY A 1 92 ? -0.628 2.566 1.730 1.00 97.38 92 GLY A C 1
ATOM 717 O O . GLY A 1 92 ? -0.537 3.786 1.733 1.00 97.38 92 GLY A O 1
ATOM 718 N N . ALA A 1 93 ? -1.089 1.895 0.669 1.00 98.25 93 ALA A N 1
ATOM 719 C CA . ALA A 1 93 ? -1.560 2.584 -0.530 1.00 98.25 93 ALA A CA 1
ATOM 720 C C . ALA A 1 93 ? -2.841 3.377 -0.225 1.00 98.25 93 ALA A C 1
ATOM 722 O O . ALA A 1 93 ? -3.894 2.798 0.060 1.00 98.25 93 ALA A O 1
ATOM 723 N N . HIS A 1 94 ? -2.794 4.704 -0.278 1.00 98.00 94 HIS A N 1
ATOM 724 C CA . HIS A 1 94 ? -4.005 5.501 -0.121 1.00 98.00 94 HIS A CA 1
ATOM 725 C C . HIS A 1 94 ? -4.888 5.389 -1.368 1.00 98.00 94 HIS A C 1
ATOM 727 O O . HIS A 1 94 ? -4.435 4.993 -2.443 1.00 98.00 94 HIS A O 1
ATOM 733 N N . ALA A 1 95 ? -6.168 5.761 -1.254 1.00 97.69 95 ALA A N 1
ATOM 734 C CA . ALA A 1 95 ? -7.094 5.729 -2.393 1.00 97.69 95 ALA A CA 1
ATOM 735 C C . ALA A 1 95 ? -6.524 6.474 -3.618 1.00 97.69 95 ALA A C 1
ATOM 737 O O . ALA A 1 95 ? -6.583 5.967 -4.737 1.00 97.69 95 ALA A O 1
ATOM 738 N N . CYS A 1 96 ? -5.875 7.620 -3.396 1.00 96.69 96 CYS A N 1
ATOM 739 C CA . CYS A 1 96 ? -5.204 8.383 -4.444 1.00 96.69 96 CYS A CA 1
ATOM 740 C C . CYS A 1 96 ? -3.999 7.658 -5.070 1.00 96.69 96 CYS A C 1
ATOM 742 O O . CYS A 1 96 ? -3.784 7.809 -6.269 1.00 96.69 96 CYS A O 1
ATOM 744 N N . ASP A 1 97 ? -3.256 6.840 -4.317 1.00 97.56 97 ASP A N 1
ATOM 745 C CA . ASP A 1 97 ? -2.161 6.027 -4.866 1.00 97.56 97 ASP A CA 1
ATOM 746 C C . ASP A 1 97 ? -2.699 4.906 -5.758 1.00 97.56 97 ASP A C 1
ATOM 748 O O . ASP A 1 97 ? -2.128 4.608 -6.806 1.00 97.56 97 ASP A O 1
ATOM 752 N N . ILE A 1 98 ? -3.830 4.307 -5.379 1.00 98.31 98 ILE A N 1
ATOM 753 C CA . ILE A 1 98 ? -4.484 3.261 -6.175 1.00 98.31 98 ILE A CA 1
ATOM 754 C C . ILE A 1 98 ? -5.051 3.851 -7.473 1.00 98.31 98 ILE A C 1
ATOM 756 O O . ILE A 1 98 ? -4.896 3.260 -8.542 1.00 98.31 98 ILE A O 1
ATOM 760 N N . HIS A 1 99 ? -5.631 5.053 -7.423 1.00 98.06 99 HIS A N 1
ATOM 761 C CA . HIS A 1 99 ? -5.990 5.798 -8.637 1.00 98.06 99 HIS A CA 1
ATOM 762 C C . HIS A 1 99 ? -4.762 6.141 -9.486 1.00 98.06 99 HIS A C 1
ATOM 764 O O . HIS A 1 99 ? -4.800 5.969 -10.704 1.00 98.06 99 HIS A O 1
ATOM 770 N N . ALA A 1 100 ? -3.645 6.540 -8.871 1.00 96.88 100 ALA A N 1
ATOM 771 C CA . ALA A 1 100 ? -2.397 6.775 -9.594 1.00 96.88 100 ALA A CA 1
ATOM 772 C C . ALA A 1 100 ? -1.888 5.503 -10.296 1.00 96.88 100 ALA A C 1
ATOM 774 O O . ALA A 1 100 ? -1.450 5.581 -11.443 1.00 96.88 100 ALA A O 1
ATOM 775 N N . LEU A 1 101 ? -2.002 4.327 -9.665 1.00 98.00 101 LEU A N 1
ATOM 776 C CA . LEU A 1 101 ? -1.704 3.045 -10.312 1.00 98.00 101 LEU A CA 1
ATOM 777 C C . LEU A 1 101 ? -2.594 2.805 -11.534 1.00 98.00 101 LEU A C 1
ATOM 779 O O . LEU A 1 101 ? -2.073 2.427 -12.574 1.00 98.00 101 LEU A O 1
ATOM 783 N N . ARG A 1 102 ? -3.899 3.093 -11.457 1.00 96.38 102 ARG A N 1
ATOM 784 C CA . ARG A 1 102 ? -4.817 2.957 -12.607 1.00 96.38 102 ARG A CA 1
ATOM 785 C C . ARG A 1 102 ? -4.441 3.880 -13.767 1.00 96.38 102 ARG A C 1
ATOM 787 O O . ARG A 1 102 ? -4.541 3.478 -14.922 1.00 96.38 102 ARG A O 1
ATOM 794 N N . ILE A 1 103 ? -3.993 5.099 -13.472 1.00 96.12 103 ILE A N 1
ATOM 795 C CA . ILE A 1 103 ? -3.494 6.037 -14.490 1.00 96.12 103 ILE A CA 1
ATOM 796 C C . ILE A 1 103 ? -2.214 5.490 -15.137 1.00 96.12 103 ILE A C 1
ATOM 798 O O . ILE A 1 103 ? -2.062 5.541 -16.356 1.00 96.12 103 ILE A O 1
ATOM 802 N N . LEU A 1 104 ? -1.298 4.931 -14.339 1.00 97.31 104 LEU A N 1
ATOM 803 C CA . LEU A 1 104 ? -0.097 4.278 -14.864 1.00 97.31 104 LEU A CA 1
ATOM 804 C C . LEU A 1 104 ? -0.450 3.046 -15.707 1.00 97.31 104 LEU A C 1
ATOM 806 O O . LEU A 1 104 ? 0.144 2.870 -16.766 1.00 97.31 104 LEU A O 1
ATOM 810 N N . ASP A 1 105 ? -1.436 2.250 -15.290 1.00 97.44 105 ASP A N 1
ATOM 811 C CA . ASP A 1 105 ? -1.935 1.102 -16.048 1.00 97.44 105 ASP A CA 1
ATOM 812 C C . ASP A 1 105 ? -2.461 1.561 -17.423 1.00 97.44 105 ASP A C 1
ATOM 814 O O . ASP A 1 105 ? -2.106 0.977 -18.440 1.00 97.44 105 ASP A O 1
ATOM 818 N N . GLN A 1 106 ? -3.223 2.658 -17.500 1.00 95.94 106 GLN A N 1
ATOM 819 C CA . GLN A 1 106 ? -3.680 3.211 -18.786 1.00 95.94 106 GLN A CA 1
ATOM 820 C C . GLN A 1 106 ? -2.525 3.655 -19.693 1.00 95.94 106 GLN A C 1
ATOM 822 O O . GLN A 1 106 ? -2.583 3.460 -20.907 1.00 95.94 106 GLN A O 1
ATOM 827 N N . LEU A 1 107 ? -1.482 4.251 -19.110 1.00 95.62 107 LEU A N 1
ATOM 828 C CA . LEU A 1 107 ? -0.328 4.749 -19.854 1.00 95.62 107 LEU A CA 1
ATOM 829 C C . LEU A 1 107 ? 0.572 3.615 -20.363 1.00 95.62 107 LEU A C 1
ATOM 831 O O . LEU A 1 107 ? 0.981 3.631 -21.520 1.00 95.62 107 LEU A O 1
ATOM 835 N N . PHE A 1 108 ? 0.900 2.656 -19.496 1.00 97.00 108 PHE A N 1
ATOM 836 C CA . PHE A 1 108 ? 1.911 1.630 -19.762 1.00 97.00 108 PHE A CA 1
ATOM 837 C C . PHE A 1 108 ? 1.331 0.293 -20.225 1.00 97.00 108 PHE A C 1
ATOM 839 O O . PHE A 1 108 ? 2.077 -0.509 -20.769 1.00 97.00 108 PHE A O 1
ATOM 846 N N . LEU A 1 109 ? 0.036 0.032 -20.023 1.00 97.06 109 LEU A N 1
ATOM 847 C CA . LEU A 1 109 ? -0.639 -1.216 -20.415 1.00 97.06 109 LEU A CA 1
ATOM 848 C C . LEU A 1 109 ? -1.751 -0.988 -21.448 1.00 97.06 109 LEU A C 1
ATOM 850 O O . LEU A 1 109 ? -2.614 -1.845 -21.620 1.00 97.06 109 LEU A O 1
ATOM 854 N N . GLY A 1 110 ? -1.752 0.175 -22.107 1.00 93.69 110 GLY A N 1
ATOM 855 C CA . GLY A 1 110 ? -2.692 0.514 -23.173 1.00 93.69 110 GLY A CA 1
ATOM 856 C C . GLY A 1 110 ? -2.440 -0.279 -24.463 1.00 93.69 110 GLY A C 1
ATOM 857 O O . GLY A 1 110 ? -2.166 -1.473 -24.445 1.00 93.69 110 GLY A O 1
ATOM 858 N N . GLY A 1 111 ? -2.523 0.389 -25.618 1.00 92.56 111 GLY A N 1
ATOM 859 C CA . GLY A 1 111 ? -2.445 -0.283 -26.926 1.00 92.56 111 GLY A CA 1
ATOM 860 C C . GLY A 1 111 ? -1.165 -1.099 -27.165 1.00 92.56 111 GLY A C 1
ATOM 861 O O . GLY A 1 111 ? -1.212 -2.102 -27.870 1.00 92.56 111 GLY A O 1
ATOM 862 N N . TYR A 1 112 ? -0.049 -0.699 -26.549 1.00 94.12 112 TYR A N 1
ATOM 863 C CA . TYR A 1 112 ? 1.226 -1.416 -26.596 1.00 94.12 112 TYR A CA 1
ATOM 864 C C . TYR A 1 112 ? 1.790 -1.534 -25.177 1.00 94.12 112 TYR A C 1
ATOM 866 O O . TYR A 1 112 ? 2.374 -0.564 -24.686 1.00 94.12 112 TYR A O 1
ATOM 874 N N . PRO A 1 113 ? 1.595 -2.680 -24.500 1.00 96.56 113 PRO A N 1
ATOM 875 C CA . PRO A 1 113 ? 2.078 -2.862 -23.139 1.00 96.56 113 PRO A CA 1
ATOM 876 C C . PRO A 1 113 ? 3.605 -2.757 -23.039 1.00 96.56 113 PRO A C 1
ATOM 878 O O . PRO A 1 113 ? 4.333 -3.434 -23.766 1.00 96.56 113 PRO A O 1
ATOM 881 N N . ASP A 1 114 ? 4.090 -1.936 -22.108 1.00 96.00 114 ASP A N 1
ATOM 882 C CA . ASP A 1 114 ? 5.501 -1.878 -21.733 1.00 96.00 114 ASP A CA 1
ATOM 883 C C . ASP A 1 114 ? 5.850 -3.133 -20.908 1.00 96.00 114 ASP A C 1
ATOM 885 O O . ASP A 1 114 ? 5.322 -3.304 -19.801 1.00 96.00 114 ASP A O 1
ATOM 889 N N . PRO A 1 115 ? 6.739 -4.018 -21.401 1.00 93.88 115 PRO A N 1
ATOM 890 C CA . PRO A 1 115 ? 7.009 -5.298 -20.749 1.00 93.88 115 PRO A CA 1
ATOM 891 C C . PRO A 1 115 ? 7.689 -5.139 -19.381 1.00 93.88 115 PRO A C 1
ATOM 893 O O . PRO A 1 115 ? 7.527 -5.993 -18.506 1.00 93.88 115 PRO A O 1
ATOM 896 N N . TYR A 1 116 ? 8.429 -4.049 -19.164 1.00 95.19 116 TYR A N 1
ATOM 897 C CA . TYR A 1 116 ? 9.149 -3.800 -17.917 1.00 95.19 116 TYR A CA 1
ATOM 898 C C . TYR A 1 116 ? 8.207 -3.323 -16.816 1.00 95.19 116 TYR A C 1
ATOM 900 O O . TYR A 1 116 ? 8.335 -3.762 -15.669 1.00 95.19 116 TYR A O 1
ATOM 908 N N . TYR A 1 117 ? 7.254 -2.456 -17.166 1.00 97.00 117 TYR A N 1
ATOM 909 C CA . TYR A 1 117 ? 6.184 -2.058 -16.257 1.00 97.00 117 TYR A CA 1
ATOM 910 C C . TYR A 1 117 ? 5.240 -3.231 -15.979 1.00 97.00 117 TYR A C 1
ATOM 912 O O . TYR A 1 117 ? 4.960 -3.536 -14.817 1.00 97.00 117 TYR A O 1
ATOM 920 N N . GLU A 1 118 ? 4.784 -3.916 -17.032 1.00 96.81 118 GLU A N 1
ATOM 921 C CA . GLU A 1 118 ? 3.802 -4.996 -16.935 1.00 96.81 118 GLU A CA 1
ATOM 922 C C . GLU A 1 118 ? 4.274 -6.122 -16.010 1.00 96.81 118 GLU A C 1
ATOM 924 O O . GLU A 1 118 ? 3.522 -6.567 -15.137 1.00 96.81 118 GLU A O 1
ATOM 929 N N . MET A 1 119 ? 5.535 -6.542 -16.146 1.00 95.75 119 MET A N 1
ATOM 930 C CA . MET A 1 119 ? 6.132 -7.584 -15.313 1.00 95.75 119 MET A CA 1
ATOM 931 C C . MET A 1 119 ? 6.051 -7.251 -13.816 1.00 95.75 119 MET A C 1
ATOM 933 O O . MET A 1 119 ? 5.623 -8.098 -13.028 1.00 95.75 119 MET A O 1
ATOM 937 N N . ASN A 1 120 ? 6.447 -6.037 -13.417 1.00 97.38 120 ASN A N 1
ATOM 938 C CA . ASN A 1 120 ? 6.406 -5.619 -12.012 1.00 97.38 120 ASN A CA 1
ATOM 939 C C . ASN A 1 120 ? 4.966 -5.390 -11.543 1.00 97.38 120 ASN A C 1
ATOM 941 O O . ASN A 1 120 ? 4.598 -5.778 -10.436 1.00 97.38 120 ASN A O 1
ATOM 945 N N . ARG A 1 121 ? 4.119 -4.803 -12.396 1.00 97.62 121 ARG A N 1
ATOM 946 C CA . ARG A 1 121 ? 2.727 -4.492 -12.069 1.00 97.62 121 ARG A CA 1
ATOM 947 C C . ARG A 1 121 ? 1.881 -5.741 -11.820 1.00 97.62 121 ARG A C 1
ATOM 949 O O . ARG A 1 121 ? 1.075 -5.732 -10.887 1.00 97.62 121 ARG A O 1
ATOM 956 N N . LYS A 1 122 ? 2.078 -6.811 -12.604 1.00 96.88 122 LYS A N 1
ATOM 957 C CA . LYS A 1 122 ? 1.414 -8.119 -12.417 1.00 96.88 122 LYS A CA 1
ATOM 958 C C . LYS A 1 122 ? 1.789 -8.776 -11.084 1.00 96.88 122 LYS A C 1
ATOM 960 O O . LYS A 1 122 ? 0.956 -9.445 -10.473 1.00 96.88 122 LYS A O 1
ATOM 965 N N . GLN A 1 123 ? 3.023 -8.562 -10.630 1.00 97.44 123 GLN A N 1
ATOM 966 C CA . GLN A 1 123 ? 3.573 -9.125 -9.393 1.00 97.44 123 GLN A CA 1
ATOM 967 C C . GLN A 1 123 ? 3.362 -8.231 -8.162 1.00 97.44 123 GLN A C 1
ATOM 969 O O . GLN A 1 123 ? 3.662 -8.649 -7.044 1.00 97.44 123 GLN A O 1
ATOM 974 N N . LEU A 1 124 ? 2.840 -7.016 -8.350 1.00 98.56 124 LEU A N 1
ATOM 975 C CA . LEU A 1 124 ? 2.534 -6.106 -7.257 1.00 98.56 124 LEU A CA 1
ATOM 976 C C . LEU A 1 124 ? 1.2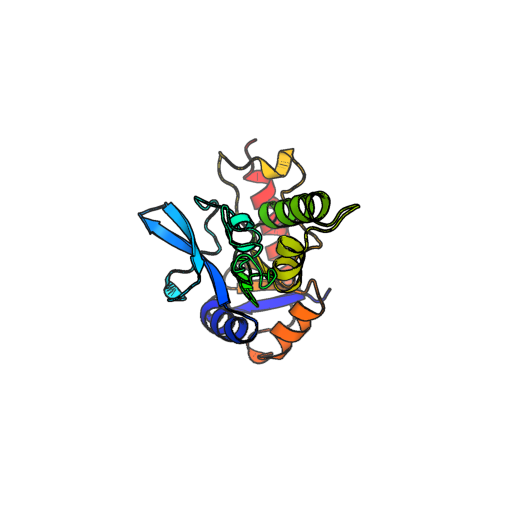37 -6.528 -6.565 1.00 98.56 124 LEU A C 1
ATOM 978 O O . LEU A 1 124 ? 0.168 -6.554 -7.181 1.00 98.56 124 LEU A O 1
ATOM 982 N N . THR A 1 125 ? 1.343 -6.794 -5.269 1.00 98.69 125 THR A N 1
ATOM 983 C CA . THR A 1 125 ? 0.213 -6.870 -4.345 1.00 98.69 125 THR A CA 1
ATOM 984 C C . THR A 1 125 ? -0.038 -5.490 -3.752 1.00 98.69 125 THR A C 1
ATOM 986 O O . THR A 1 125 ? 0.904 -4.831 -3.311 1.00 98.69 125 THR A O 1
ATOM 989 N N . VAL A 1 126 ? -1.288 -5.041 -3.725 1.00 98.81 126 VAL A N 1
ATOM 990 C CA . VAL A 1 126 ? -1.674 -3.709 -3.248 1.00 98.81 126 VAL A CA 1
ATOM 991 C C . VAL A 1 126 ? -2.521 -3.839 -1.984 1.00 98.81 126 VAL A C 1
ATOM 993 O O . VAL A 1 126 ? -3.666 -4.291 -2.027 1.00 98.81 126 VAL A O 1
ATOM 996 N N . VAL A 1 127 ? -1.953 -3.414 -0.857 1.00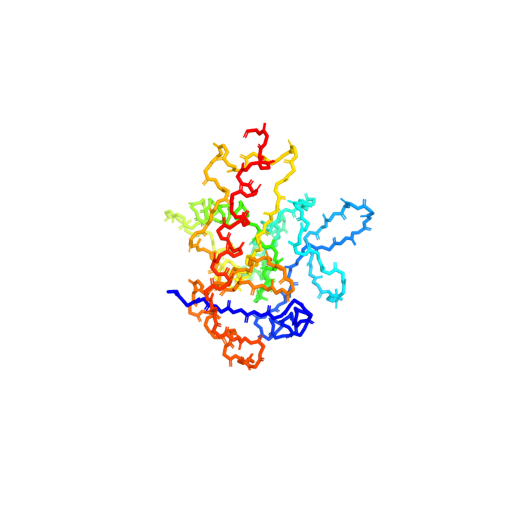 98.69 127 VAL A N 1
ATOM 997 C CA . VAL A 1 127 ? -2.610 -3.344 0.451 1.00 98.69 127 VAL A CA 1
ATOM 998 C C . VAL A 1 127 ? -2.890 -1.877 0.769 1.00 98.69 127 VAL A C 1
ATOM 1000 O O . VAL A 1 127 ? -2.018 -1.116 1.202 1.00 98.69 127 VAL A O 1
ATOM 1003 N N . GLY A 1 128 ? -4.130 -1.478 0.509 1.00 98.44 128 GLY A N 1
ATOM 1004 C CA . GLY A 1 128 ? -4.603 -0.121 0.703 1.00 98.44 128 GLY A CA 1
ATOM 1005 C C . GLY A 1 128 ? -4.812 0.250 2.168 1.00 98.44 128 GLY A C 1
ATOM 1006 O O . GLY A 1 128 ? -5.048 -0.615 3.013 1.00 98.44 128 GLY A O 1
ATOM 1007 N N . TYR A 1 129 ? -4.748 1.548 2.457 1.00 98.50 129 TYR A N 1
ATOM 1008 C CA . TYR A 1 129 ? -4.929 2.109 3.793 1.00 98.50 129 TYR A CA 1
ATOM 1009 C C . TYR A 1 129 ? -5.746 3.405 3.756 1.00 98.50 129 TYR A C 1
ATOM 1011 O O . TYR A 1 129 ? -5.426 4.351 3.029 1.00 98.50 129 TYR A O 1
ATOM 1019 N N . GLY A 1 130 ? -6.805 3.464 4.564 1.00 97.62 130 GLY A N 1
ATOM 1020 C CA . GLY A 1 130 ? -7.706 4.609 4.659 1.00 97.62 130 GLY A CA 1
ATOM 1021 C C . GLY A 1 130 ? -7.115 5.773 5.460 1.00 97.62 130 GLY A C 1
ATOM 1022 O O . GLY A 1 130 ? -7.134 5.745 6.691 1.00 97.62 130 GLY A O 1
ATOM 1023 N N . CYS A 1 131 ? -6.670 6.827 4.772 1.00 96.81 131 CYS A N 1
ATOM 1024 C CA . CYS A 1 131 ? -6.114 8.046 5.371 1.00 96.81 131 CYS A CA 1
ATOM 1025 C C . CYS A 1 131 ? -7.170 9.053 5.865 1.00 96.81 131 CYS A C 1
ATOM 1027 O O . CYS A 1 131 ? -8.326 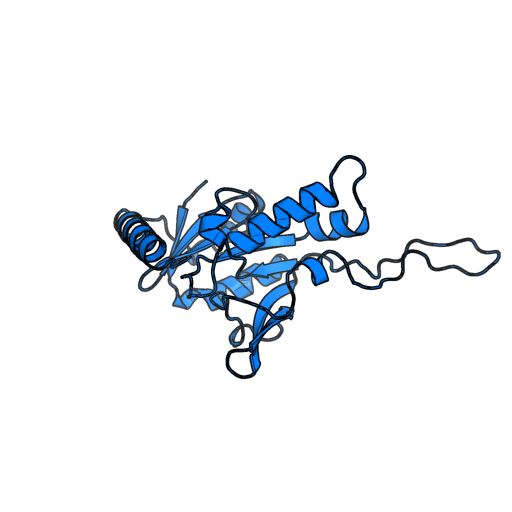9.030 5.431 1.00 96.81 131 CYS A O 1
ATOM 1029 N N . MET A 1 132 ? -6.734 9.976 6.728 1.00 96.75 132 MET A N 1
ATOM 1030 C CA . MET A 1 132 ? -7.425 11.240 7.011 1.00 96.75 132 MET A CA 1
ATOM 1031 C C . MET A 1 132 ? -6.688 12.371 6.281 1.00 96.75 132 MET A C 1
ATOM 1033 O O . MET A 1 132 ? -5.465 12.413 6.378 1.00 96.75 132 MET A O 1
ATOM 1037 N N . PRO A 1 133 ? -7.380 13.239 5.525 1.00 96.69 133 PRO A N 1
ATOM 1038 C CA . PRO A 1 133 ? -6.728 14.304 4.773 1.00 96.69 133 PRO A CA 1
ATOM 1039 C C . PRO A 1 133 ? -6.169 15.395 5.694 1.00 96.69 133 PRO A C 1
ATOM 1041 O O . PRO A 1 133 ? -6.660 15.590 6.805 1.00 96.69 133 PRO A O 1
ATOM 1044 N N . ASP A 1 134 ? -5.172 16.120 5.194 1.00 95.12 134 ASP A N 1
ATOM 1045 C CA . ASP A 1 134 ? -4.702 17.389 5.753 1.00 95.12 134 ASP A CA 1
ATOM 1046 C C . ASP A 1 134 ? -5.010 18.550 4.785 1.00 95.12 134 ASP A C 1
ATOM 1048 O O . ASP A 1 134 ? -5.623 18.356 3.728 1.00 95.12 134 ASP A O 1
ATOM 1052 N N . GLU A 1 135 ? -4.550 19.758 5.110 1.00 94.81 135 GLU A N 1
ATOM 1053 C CA . GLU A 1 135 ? -4.792 20.976 4.327 1.00 94.81 135 GLU A CA 1
ATOM 1054 C C . GLU A 1 135 ? -4.179 20.959 2.914 1.00 94.81 135 GLU A C 1
ATOM 1056 O O . GLU A 1 135 ? -4.491 21.811 2.086 1.00 94.81 135 GLU A O 1
ATOM 1061 N N . LYS A 1 136 ? -3.303 19.992 2.613 1.00 93.88 136 LYS A N 1
ATOM 1062 C CA . LYS A 1 136 ? -2.636 19.834 1.310 1.00 93.88 136 LYS A CA 1
ATOM 1063 C C . LYS A 1 136 ? -3.242 18.691 0.488 1.00 93.88 136 LYS A C 1
ATOM 1065 O O . LYS A 1 136 ? -2.682 18.313 -0.547 1.00 93.88 136 LYS A O 1
ATOM 1070 N N . CYS A 1 137 ? -4.312 18.051 0.956 1.00 95.38 137 CYS A N 1
ATOM 1071 C CA . CYS A 1 137 ? -4.976 16.952 0.259 1.00 95.38 137 CYS A CA 1
ATOM 1072 C C . CYS A 1 137 ? -6.101 17.467 -0.651 1.00 95.38 137 CYS A C 1
ATOM 1074 O O . CYS A 1 137 ? -7.118 17.945 -0.173 1.00 95.38 137 CYS A O 1
ATOM 1076 N N . PHE A 1 138 ? -5.959 17.262 -1.964 1.00 95.12 138 PHE A N 1
ATOM 1077 C CA . PHE A 1 138 ? -6.943 17.649 -2.993 1.00 95.12 138 PHE A CA 1
ATOM 1078 C C . PHE A 1 138 ? -7.518 16.435 -3.750 1.00 95.12 138 PHE A C 1
ATOM 1080 O O . PHE A 1 138 ? -8.030 16.543 -4.864 1.00 95.12 138 PHE A O 1
ATOM 1087 N N . CYS A 1 139 ? -7.410 15.229 -3.178 1.00 94.94 139 CYS A N 1
ATOM 1088 C CA . CYS A 1 139 ? -7.893 14.016 -3.841 1.00 94.94 139 CYS A CA 1
ATOM 1089 C C . CYS A 1 139 ? -9.423 13.968 -3.955 1.00 94.94 139 CYS A C 1
ATOM 1091 O O . CYS A 1 139 ? -9.921 13.298 -4.854 1.00 94.94 139 CYS A O 1
ATOM 1093 N N . GLN A 1 140 ? -10.167 14.682 -3.101 1.00 94.56 140 GLN A N 1
ATOM 1094 C CA . GLN A 1 140 ? -11.622 14.801 -3.227 1.00 94.56 140 GLN A CA 1
ATOM 1095 C C . GLN A 1 140 ? -12.014 15.588 -4.478 1.00 94.56 140 GLN A C 1
ATOM 1097 O O . GLN A 1 140 ? -12.824 15.095 -5.258 1.00 94.56 140 GLN A O 1
ATOM 1102 N N . SER A 1 141 ? -11.387 16.741 -4.719 1.00 94.31 141 SER A N 1
ATOM 1103 C CA . SER A 1 141 ? -11.655 17.598 -5.882 1.00 94.31 141 SER A CA 1
ATOM 1104 C C . SER A 1 141 ? -11.330 16.899 -7.212 1.00 94.31 141 SER A C 1
ATOM 1106 O O . SER A 1 141 ? -11.907 17.227 -8.244 1.00 94.31 141 SER A O 1
ATOM 1108 N N . LEU A 1 142 ? -10.446 15.892 -7.187 1.00 93.94 142 LEU A N 1
ATOM 1109 C CA . LEU A 1 142 ? -10.123 15.036 -8.337 1.00 93.94 142 LEU A CA 1
ATOM 1110 C C . LEU A 1 142 ? -10.974 13.759 -8.445 1.00 93.94 142 LEU A C 1
ATOM 1112 O O . LEU A 1 142 ? -10.759 12.970 -9.361 1.00 93.94 142 LEU A O 1
ATOM 1116 N N . GLY A 1 143 ? -11.902 13.508 -7.517 1.00 94.12 143 GLY A N 1
ATOM 1117 C CA . GLY A 1 143 ? -12.690 12.268 -7.495 1.00 94.12 143 GLY A CA 1
ATOM 1118 C C . GLY A 1 143 ? -11.887 11.014 -7.118 1.00 94.12 143 GLY A C 1
ATOM 1119 O O . GLY A 1 143 ? -12.329 9.896 -7.365 1.00 94.12 143 GLY A O 1
ATOM 1120 N N . CYS A 1 144 ? -10.717 11.184 -6.497 1.00 95.31 144 CYS A N 1
ATOM 1121 C CA . CYS A 1 144 ? -9.781 10.119 -6.121 1.00 95.31 144 CYS A CA 1
ATOM 1122 C C . CYS A 1 144 ? -9.743 9.856 -4.604 1.00 95.31 144 CYS A C 1
ATOM 1124 O O . CYS A 1 144 ? -8.829 9.195 -4.102 1.00 95.31 144 CYS A O 1
ATOM 1126 N N . SER A 1 145 ? -10.682 10.419 -3.837 1.00 93.69 145 SER A N 1
ATOM 1127 C CA . SER A 1 145 ? -10.712 10.291 -2.376 1.00 93.69 145 SER A CA 1
ATOM 1128 C C . SER A 1 145 ? -11.244 8.939 -1.902 1.00 93.69 145 SER A C 1
ATOM 1130 O O . SER A 1 145 ? -11.028 8.587 -0.743 1.00 93.69 145 SER A O 1
ATOM 1132 N N . THR A 1 146 ? -11.904 8.163 -2.753 1.00 94.69 146 THR A N 1
ATOM 1133 C CA . THR A 1 146 ? -12.410 6.819 -2.449 1.00 94.69 146 THR A CA 1
ATOM 1134 C C . THR A 1 146 ? -11.973 5.834 -3.524 1.00 94.69 146 THR A C 1
ATOM 1136 O O . THR A 1 146 ? -11.580 6.221 -4.626 1.00 94.69 146 THR A O 1
ATOM 1139 N N . VAL A 1 147 ? -11.993 4.546 -3.187 1.00 95.69 147 VAL A N 1
ATOM 1140 C CA . VAL A 1 147 ? -11.649 3.472 -4.114 1.00 95.69 147 VAL A CA 1
ATOM 1141 C C . VAL A 1 147 ? -12.460 2.224 -3.793 1.00 95.69 147 VAL A C 1
ATOM 1143 O O . VAL A 1 147 ? -12.660 1.877 -2.631 1.00 95.69 147 VAL A O 1
ATOM 1146 N N . ASP A 1 148 ? -12.923 1.565 -4.841 1.00 93.38 148 ASP A N 1
ATOM 1147 C CA . ASP A 1 148 ? -13.731 0.348 -4.832 1.00 93.38 148 ASP A CA 1
ATOM 1148 C C . ASP A 1 148 ? -12.976 -0.840 -5.450 1.00 93.38 148 ASP A C 1
ATOM 1150 O O . ASP A 1 148 ? -13.154 -1.979 -5.026 1.00 93.38 148 ASP A O 1
ATOM 1154 N N . THR A 1 149 ? -12.082 -0.577 -6.409 1.00 95.38 149 THR A N 1
ATOM 1155 C CA . THR A 1 149 ? -11.279 -1.596 -7.103 1.00 95.38 149 THR A CA 1
ATOM 1156 C C . THR A 1 149 ? -9.818 -1.181 -7.276 1.00 95.38 149 THR A C 1
ATOM 1158 O O . THR A 1 149 ? -9.497 0.005 -7.274 1.00 95.38 149 THR A O 1
ATOM 1161 N N . GLY A 1 150 ? -8.941 -2.144 -7.56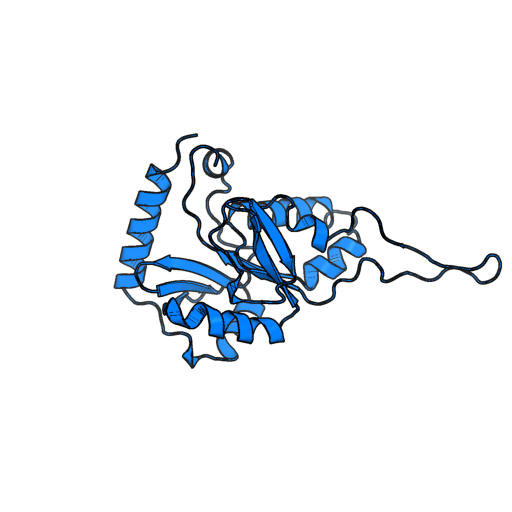9 1.00 96.12 150 GLY A N 1
ATOM 1162 C CA . GLY A 1 150 ? -7.519 -1.891 -7.852 1.00 96.12 150 GLY A CA 1
ATOM 1163 C C . GLY A 1 150 ? -6.591 -2.161 -6.667 1.00 96.12 150 GLY A C 1
ATOM 1164 O O . GLY A 1 150 ? -5.409 -1.837 -6.727 1.00 96.12 150 GLY A O 1
ATOM 1165 N N . PHE A 1 151 ? -7.120 -2.778 -5.612 1.00 98.38 151 PHE A N 1
ATOM 1166 C CA . PHE A 1 151 ? -6.377 -3.270 -4.459 1.00 98.38 151 PHE A CA 1
ATOM 1167 C C . PHE A 1 151 ? -6.702 -4.745 -4.198 1.00 98.38 151 PHE A C 1
ATOM 1169 O O . PHE A 1 151 ? -7.765 -5.234 -4.582 1.00 98.38 151 PHE A O 1
ATOM 1176 N N . ASP A 1 152 ? -5.799 -5.440 -3.511 1.00 98.62 152 ASP A N 1
ATOM 1177 C CA . ASP A 1 152 ? -6.018 -6.812 -3.052 1.00 98.62 152 ASP A CA 1
ATOM 1178 C C . ASP A 1 152 ? -6.711 -6.819 -1.683 1.00 98.62 152 ASP A C 1
ATOM 1180 O O . ASP A 1 152 ? -7.693 -7.533 -1.475 1.00 98.62 152 ASP A O 1
ATOM 1184 N N . LEU A 1 153 ? -6.257 -5.948 -0.777 1.00 98.56 153 LEU A N 1
ATOM 1185 C CA . LEU A 1 153 ? -6.856 -5.700 0.535 1.00 98.56 153 LEU A CA 1
ATOM 1186 C C . LEU A 1 153 ? -6.926 -4.198 0.798 1.00 98.56 153 LEU A C 1
ATOM 1188 O O . LEU A 1 153 ? -6.028 -3.469 0.388 1.00 98.56 153 LEU A O 1
ATOM 1192 N N . PHE A 1 154 ? -7.951 -3.730 1.507 1.00 98.62 154 PHE A N 1
ATOM 1193 C CA . PHE A 1 154 ? -8.049 -2.332 1.928 1.00 98.62 154 PHE A CA 1
ATOM 1194 C C . PHE A 1 154 ? -8.358 -2.233 3.418 1.00 98.62 154 PHE A C 1
ATOM 1196 O O . PHE A 1 154 ? -9.421 -2.658 3.873 1.00 98.62 154 PHE A O 1
ATOM 1203 N N . PHE A 1 155 ? -7.423 -1.657 4.168 1.00 98.44 155 PHE A N 1
ATOM 1204 C CA . PHE A 1 155 ? -7.508 -1.468 5.608 1.00 98.44 155 PHE A CA 1
ATOM 1205 C C . PHE A 1 155 ? -8.091 -0.094 5.907 1.00 98.44 155 PHE A C 1
ATOM 1207 O O . PHE A 1 155 ? -7.498 0.935 5.589 1.00 98.44 155 PHE A O 1
ATOM 1214 N N . THR A 1 156 ? -9.248 -0.063 6.556 1.00 97.94 156 THR A N 1
ATOM 1215 C CA . THR A 1 156 ? -9.828 1.169 7.086 1.00 97.94 156 THR A CA 1
ATOM 1216 C C . THR A 1 156 ? -9.650 1.195 8.603 1.00 97.94 156 THR A C 1
ATOM 1218 O O . THR A 1 156 ? -10.263 0.369 9.284 1.00 97.94 156 THR A O 1
ATOM 1221 N N . PRO A 1 157 ? -8.828 2.110 9.148 1.00 97.81 157 PRO A N 1
ATOM 1222 C CA . PRO A 1 157 ? -8.635 2.232 10.591 1.00 97.81 157 PRO A CA 1
ATOM 1223 C C . PRO A 1 157 ? -9.937 2.638 11.283 1.00 97.81 157 PRO A C 1
ATOM 1225 O O . PRO A 1 157 ? -10.555 3.634 10.908 1.00 97.81 157 PRO A O 1
ATOM 1228 N N . LEU A 1 158 ? -10.333 1.875 12.296 1.00 97.81 158 LEU A N 1
ATOM 1229 C CA . LEU A 1 158 ? -11.444 2.133 13.211 1.00 97.81 158 LEU A CA 1
ATOM 1230 C C . LEU A 1 158 ? -10.910 2.118 14.659 1.00 97.81 158 LEU A C 1
ATOM 1232 O O . LEU A 1 158 ? -9.782 1.682 14.897 1.00 97.81 158 LEU A O 1
ATOM 1236 N N . PRO A 1 159 ? -11.689 2.551 15.664 1.00 96.12 159 PRO A N 1
ATOM 1237 C CA . PRO A 1 159 ? -11.249 2.464 17.055 1.00 96.12 159 PRO A CA 1
ATOM 1238 C C . PRO A 1 159 ? -10.923 1.014 17.474 1.00 96.12 159 PRO A C 1
ATOM 1240 O O . PRO A 1 159 ? -11.814 0.154 17.505 1.00 96.12 159 PRO A O 1
ATOM 1243 N N . GLY A 1 160 ? -9.648 0.749 17.786 1.00 96.88 160 GLY A N 1
ATOM 1244 C CA . GLY A 1 160 ? -9.132 -0.538 18.277 1.00 96.88 160 GLY A CA 1
ATOM 1245 C C . GLY A 1 160 ? -8.995 -1.651 17.229 1.00 96.88 160 GLY A C 1
ATOM 1246 O O . GLY A 1 160 ? -8.774 -2.810 17.590 1.00 96.88 160 GLY A O 1
ATOM 1247 N N . ARG A 1 161 ? -9.236 -1.362 15.942 1.00 97.88 161 ARG A N 1
ATOM 1248 C CA . ARG A 1 161 ? -9.288 -2.380 14.879 1.00 97.88 161 ARG A CA 1
ATOM 1249 C C . ARG A 1 161 ? -9.245 -1.788 13.479 1.00 97.88 161 ARG A C 1
ATOM 1251 O O . ARG A 1 161 ? -9.484 -0.609 13.269 1.00 97.88 161 ARG A O 1
ATOM 1258 N N . PHE A 1 162 ? -9.051 -2.651 12.499 1.00 98.38 162 PHE A N 1
ATOM 1259 C CA . PHE A 1 162 ? -9.239 -2.358 11.090 1.00 98.38 162 PHE A CA 1
ATOM 1260 C C . PHE A 1 162 ? -10.498 -3.041 10.574 1.00 98.38 162 PHE A C 1
ATOM 1262 O O . PHE A 1 162 ? -10.733 -4.217 10.860 1.00 98.38 162 PHE A O 1
ATOM 1269 N N . LEU A 1 163 ? -11.270 -2.319 9.767 1.00 98.19 163 LEU A N 1
ATOM 1270 C CA . LEU A 1 163 ? -12.172 -2.931 8.799 1.00 98.19 163 LEU A CA 1
ATOM 1271 C C . LEU A 1 163 ? -11.351 -3.284 7.557 1.00 98.19 163 LEU A C 1
ATOM 1273 O O . LEU A 1 163 ? -10.674 -2.417 7.006 1.00 98.19 163 LEU A O 1
ATOM 1277 N N . VAL A 1 164 ? -11.393 -4.540 7.129 1.00 98.19 164 VAL A N 1
ATOM 1278 C CA . VAL A 1 164 ? -10.572 -5.063 6.034 1.00 98.19 164 VAL A CA 1
ATOM 1279 C C . VAL A 1 164 ? -11.481 -5.513 4.900 1.00 98.19 164 VAL A C 1
ATOM 1281 O O . VAL A 1 164 ? -12.214 -6.494 5.028 1.00 98.19 164 VAL A O 1
ATOM 1284 N N . THR A 1 165 ? -11.437 -4.798 3.781 1.00 98.06 165 THR A N 1
ATOM 1285 C CA . THR A 1 165 ? -12.167 -5.167 2.562 1.00 98.06 165 THR A CA 1
ATOM 1286 C C . THR A 1 165 ? -11.273 -6.016 1.671 1.00 98.06 165 THR A C 1
ATOM 1288 O O . THR A 1 165 ? -10.171 -5.593 1.320 1.00 98.06 165 THR A O 1
ATOM 1291 N N . VAL A 1 166 ? -11.755 -7.194 1.273 1.00 98.31 166 VAL A N 1
ATOM 1292 C CA . VAL A 1 166 ? -11.056 -8.074 0.326 1.00 98.31 166 VAL A CA 1
ATOM 1293 C C . VAL A 1 166 ? -11.489 -7.743 -1.100 1.00 98.31 166 VAL A C 1
ATOM 1295 O O . VAL A 1 166 ? -12.666 -7.902 -1.443 1.00 98.31 166 VAL A O 1
ATOM 1298 N N . GLY A 1 167 ? -10.538 -7.266 -1.909 1.00 97.56 167 GLY A N 1
ATOM 1299 C CA . GLY A 1 167 ? -10.774 -6.701 -3.243 1.00 97.56 167 GLY A CA 1
ATOM 1300 C C . GLY A 1 167 ? -10.403 -7.610 -4.418 1.00 97.56 167 GLY A C 1
ATOM 1301 O O . GLY A 1 167 ? -10.859 -7.364 -5.533 1.00 97.56 167 GLY A O 1
ATOM 1302 N N . SER A 1 168 ? -9.624 -8.673 -4.192 1.00 97.56 168 SER A N 1
ATOM 1303 C CA . SER A 1 168 ? -9.165 -9.583 -5.253 1.00 97.56 168 SER A CA 1
ATOM 1304 C C . SER A 1 168 ? -9.050 -11.039 -4.777 1.00 97.56 168 SER A C 1
ATOM 1306 O O . SER A 1 168 ? -9.108 -11.317 -3.579 1.00 97.56 168 SER A O 1
ATOM 1308 N N . ALA A 1 169 ? -8.835 -11.967 -5.719 1.00 96.94 169 ALA A N 1
ATOM 1309 C CA . ALA A 1 169 ? -8.524 -13.367 -5.409 1.00 96.94 169 ALA A CA 1
ATOM 1310 C C . ALA A 1 169 ? -7.226 -13.500 -4.593 1.00 96.94 169 ALA A C 1
ATOM 1312 O O . ALA A 1 169 ? -7.198 -14.215 -3.600 1.00 96.94 169 ALA A O 1
ATOM 1313 N N . ARG A 1 170 ? -6.189 -12.723 -4.934 1.00 97.44 170 ARG A N 1
ATOM 1314 C CA . ARG A 1 170 ? -4.938 -12.684 -4.164 1.00 97.44 170 ARG A CA 1
ATOM 1315 C C . ARG A 1 170 ? -5.168 -12.175 -2.739 1.00 97.44 170 ARG A C 1
ATOM 1317 O O . ARG A 1 170 ? -4.554 -12.671 -1.803 1.00 97.44 170 ARG A O 1
ATOM 1324 N N . GLY A 1 171 ? -6.066 -11.205 -2.562 1.00 97.81 171 GLY A N 1
ATOM 1325 C CA . GLY A 1 171 ? -6.502 -10.757 -1.240 1.00 97.81 171 GLY A CA 1
ATOM 1326 C C . GLY A 1 171 ? -7.175 -11.869 -0.433 1.00 97.81 171 GLY A C 1
ATOM 1327 O O . GLY A 1 171 ? -6.904 -11.998 0.760 1.00 97.81 171 GLY A O 1
ATOM 1328 N N . ASP A 1 172 ? -8.013 -12.687 -1.079 1.00 97.44 172 ASP A N 1
ATOM 1329 C CA . ASP A 1 172 ? -8.647 -13.856 -0.453 1.00 97.44 172 ASP A CA 1
ATOM 1330 C C . ASP A 1 172 ? -7.602 -14.899 -0.024 1.00 97.44 172 ASP A C 1
ATOM 1332 O O . ASP A 1 172 ? -7.642 -15.380 1.108 1.00 97.44 172 ASP A O 1
ATOM 1336 N N . ASP A 1 173 ? -6.609 -15.171 -0.875 1.00 97.31 173 ASP A N 1
ATOM 1337 C CA . ASP A 1 173 ? -5.497 -16.069 -0.546 1.00 97.31 173 ASP A CA 1
ATOM 1338 C C . ASP A 1 173 ? -4.717 -15.571 0.682 1.00 97.31 173 ASP A C 1
ATOM 1340 O O . ASP A 1 173 ? -4.453 -16.346 1.603 1.00 97.31 173 ASP A O 1
ATOM 1344 N N . ILE A 1 174 ? -4.409 -14.268 0.748 1.00 97.88 174 ILE A N 1
ATOM 1345 C CA . ILE A 1 174 ? -3.681 -13.654 1.872 1.00 97.88 174 ILE A CA 1
ATOM 1346 C C . ILE A 1 174 ? -4.419 -13.859 3.198 1.00 97.88 174 ILE A C 1
ATOM 1348 O O . ILE A 1 174 ? -3.812 -14.294 4.181 1.00 97.88 174 ILE A O 1
ATOM 1352 N N . VAL A 1 175 ? -5.723 -13.565 3.253 1.00 97.38 175 VAL A N 1
ATOM 1353 C CA . VAL A 1 175 ? -6.486 -13.690 4.510 1.00 97.38 175 VAL A CA 1
ATOM 1354 C C . VAL A 1 175 ? -6.658 -15.150 4.942 1.00 97.38 175 VAL A C 1
ATOM 1356 O O . VAL A 1 175 ? -6.795 -15.424 6.136 1.00 97.38 175 VAL A O 1
ATOM 1359 N N . ARG A 1 176 ? -6.587 -16.102 4.001 1.00 96.56 176 ARG A N 1
ATOM 1360 C CA . ARG A 1 176 ? -6.656 -17.545 4.278 1.00 96.56 176 ARG A CA 1
ATOM 1361 C C . ARG A 1 176 ? -5.371 -18.141 4.838 1.00 96.56 176 ARG A C 1
ATOM 1363 O O . ARG A 1 176 ? -5.452 -19.192 5.468 1.00 96.56 176 ARG A O 1
ATOM 1370 N N . VAL A 1 177 ? -4.213 -17.499 4.657 1.00 96.75 177 VAL A N 1
ATOM 1371 C CA . VAL A 1 177 ? -2.941 -18.000 5.217 1.00 96.75 177 VAL A CA 1
ATOM 1372 C C . VAL A 1 177 ? -2.982 -18.033 6.742 1.00 96.75 177 VAL A C 1
ATOM 1374 O O . VAL A 1 177 ? -2.495 -18.978 7.362 1.00 96.75 177 VAL A O 1
ATOM 1377 N N . ARG A 1 178 ? -3.579 -17.010 7.362 1.00 95.88 178 ARG A N 1
ATOM 1378 C CA . ARG A 1 178 ? -3.768 -16.958 8.815 1.00 95.88 178 ARG A CA 1
ATOM 1379 C C . ARG A 1 178 ? -5.163 -16.433 9.163 1.00 95.88 178 ARG A C 1
ATOM 1381 O O . ARG A 1 178 ? -5.296 -15.285 9.589 1.00 95.88 178 ARG A O 1
ATOM 1388 N N . PRO A 1 179 ? -6.205 -17.278 9.043 1.00 95.12 179 PRO A N 1
ATOM 1389 C CA . PRO A 1 179 ? -7.587 -16.865 9.279 1.00 95.12 179 PRO A CA 1
ATOM 1390 C C . PRO A 1 179 ? -7.819 -16.360 10.705 1.00 95.12 179 PRO A C 1
ATOM 1392 O O . PRO A 1 179 ? -8.686 -15.528 10.921 1.00 95.12 179 PRO A O 1
ATOM 1395 N N . SER A 1 180 ? -7.015 -16.814 11.674 1.00 97.00 180 SER A N 1
ATOM 1396 C CA . SER A 1 180 ? -7.110 -16.419 13.084 1.00 97.00 180 SER A CA 1
ATOM 1397 C C . SER A 1 180 ? -6.826 -14.938 13.355 1.00 97.00 180 SER A C 1
ATOM 1399 O O . SER A 1 180 ? -7.132 -14.469 14.447 1.00 97.00 180 SER A O 1
ATOM 1401 N N . LEU A 1 181 ? -6.236 -14.202 12.404 1.00 97.31 181 LEU A N 1
ATOM 1402 C CA . LEU A 1 181 ? -6.081 -12.746 12.523 1.00 97.31 181 LEU A CA 1
ATOM 1403 C C . LEU A 1 181 ? -7.398 -12.004 12.265 1.00 97.31 181 LEU A C 1
ATOM 1405 O O . LEU A 1 181 ? -7.552 -10.856 12.683 1.00 97.31 181 LEU A O 1
ATOM 1409 N N . PHE A 1 182 ? -8.340 -12.646 11.575 1.00 97.81 182 PHE A N 1
ATOM 1410 C CA . PHE A 1 182 ? -9.536 -12.011 11.053 1.00 97.81 182 PHE A CA 1
ATOM 1411 C C . PHE A 1 182 ? -10.802 -12.588 11.676 1.00 97.81 182 PHE A C 1
ATOM 1413 O O . PHE A 1 182 ? -10.923 -13.778 11.953 1.00 97.81 182 PHE A O 1
ATOM 1420 N N . GLU A 1 183 ? -11.796 -11.726 11.826 1.00 97.31 183 GLU A N 1
ATOM 1421 C CA . GLU A 1 183 ? -13.152 -12.100 12.207 1.00 97.31 183 GLU A CA 1
ATOM 1422 C C . GLU A 1 183 ? -14.140 -11.491 11.200 1.00 97.31 183 GLU A C 1
ATOM 1424 O O . GLU A 1 183 ? -13.820 -10.489 10.555 1.00 97.31 183 GLU A O 1
ATOM 1429 N N . PRO A 1 184 ? -15.356 -12.037 11.050 1.00 96.88 184 PRO A N 1
ATOM 1430 C CA . PRO A 1 184 ? -16.395 -11.376 10.269 1.00 96.88 184 PRO A CA 1
ATOM 1431 C C . PRO A 1 184 ? -16.693 -9.970 10.810 1.00 96.88 184 PRO A C 1
ATOM 1433 O O . PRO A 1 184 ? -16.820 -9.774 12.022 1.00 96.88 184 PRO A O 1
ATOM 1436 N N . ALA A 1 185 ? -16.829 -8.989 9.915 1.00 96.56 185 ALA A N 1
ATOM 1437 C CA . ALA A 1 185 ? -17.256 -7.649 10.306 1.00 96.56 185 ALA A CA 1
ATOM 1438 C C . ALA A 1 185 ? -18.712 -7.666 10.817 1.00 96.56 185 ALA A C 1
ATOM 1440 O O . ALA A 1 185 ? -19.589 -8.316 10.246 1.00 96.56 185 ALA A O 1
ATOM 1441 N N . GLY A 1 186 ? -18.975 -6.939 11.901 1.00 94.88 186 GLY A N 1
ATOM 1442 C CA . GLY A 1 186 ? -20.283 -6.802 12.534 1.00 94.88 186 GLY A CA 1
ATOM 1443 C C . GLY A 1 186 ? -20.923 -5.427 12.322 1.00 94.88 186 GLY A C 1
ATOM 1444 O O . GLY A 1 186 ? -20.331 -4.498 11.775 1.00 94.88 186 GLY A O 1
ATOM 1445 N N . LYS A 1 187 ? -22.153 -5.257 12.830 1.00 94.94 187 LYS A N 1
ATOM 1446 C CA . LYS A 1 187 ? -22.929 -4.006 12.686 1.00 94.94 187 LYS A CA 1
ATOM 1447 C C . LYS A 1 187 ? -22.199 -2.768 13.220 1.00 94.94 187 LYS A C 1
ATOM 1449 O O . LYS A 1 187 ? -22.283 -1.706 12.613 1.00 94.94 187 LYS A O 1
ATOM 1454 N N . ARG A 1 188 ? -21.474 -2.910 14.335 1.00 95.38 188 ARG A N 1
ATOM 1455 C CA . ARG A 1 188 ? -20.701 -1.812 14.934 1.00 95.38 188 ARG A CA 1
ATOM 1456 C C . ARG A 1 188 ? -19.563 -1.350 14.025 1.00 95.38 188 ARG A C 1
ATOM 1458 O O . ARG A 1 188 ? -19.284 -0.163 13.966 1.00 95.38 188 ARG A O 1
ATOM 1465 N N . ASP A 1 189 ? -18.940 -2.269 13.289 1.00 96.69 189 ASP A N 1
ATOM 1466 C CA . ASP A 1 189 ? -17.868 -1.936 12.347 1.00 96.69 189 ASP A CA 1
ATOM 1467 C C . ASP A 1 189 ? -18.393 -1.082 11.190 1.00 96.69 189 ASP A C 1
ATOM 1469 O O . ASP A 1 189 ? -17.758 -0.109 10.799 1.00 96.69 189 ASP A O 1
ATOM 1473 N N . ILE A 1 190 ? -19.596 -1.397 10.702 1.00 95.19 190 ILE A N 1
ATOM 1474 C CA . ILE A 1 190 ? -20.279 -0.616 9.665 1.00 95.19 190 ILE A CA 1
ATOM 1475 C C . ILE A 1 190 ? -20.645 0.779 10.190 1.00 95.19 190 ILE A C 1
ATOM 1477 O O . ILE A 1 190 ? -20.437 1.767 9.494 1.00 95.19 190 ILE A O 1
ATOM 1481 N N . GLN A 1 191 ? -21.166 0.879 11.417 1.00 96.88 191 GLN A N 1
ATOM 1482 C CA . GLN A 1 191 ? -21.501 2.169 12.033 1.00 96.88 191 GLN A CA 1
ATOM 1483 C C . GLN A 1 191 ? -20.264 3.059 12.205 1.00 96.88 191 GLN A C 1
ATOM 1485 O O . GLN A 1 191 ? -20.283 4.208 11.767 1.00 96.88 191 GLN A O 1
ATOM 1490 N N . ASP A 1 192 ? -19.182 2.515 12.770 1.00 97.81 192 ASP A N 1
ATOM 1491 C CA . ASP A 1 192 ? -17.920 3.242 12.957 1.00 97.81 192 ASP A CA 1
ATOM 1492 C C . ASP A 1 192 ? -17.300 3.637 11.602 1.00 97.81 192 ASP A C 1
ATOM 1494 O O . ASP A 1 192 ? -16.723 4.716 11.467 1.00 97.81 192 ASP A O 1
ATOM 1498 N N . TYR A 1 193 ? -17.450 2.796 10.573 1.00 97.00 193 TYR A N 1
ATOM 1499 C CA . TYR A 1 193 ? -17.017 3.102 9.210 1.00 97.00 193 TYR A CA 1
ATOM 1500 C C . TYR A 1 193 ? -17.788 4.275 8.597 1.00 97.00 193 TYR A C 1
ATOM 1502 O O . TYR A 1 193 ? -17.170 5.207 8.082 1.00 97.00 193 TYR A O 1
ATOM 1510 N N . LEU A 1 194 ? -19.122 4.268 8.681 1.00 96.81 194 LEU A N 1
ATOM 1511 C CA . LEU A 1 194 ? -19.954 5.370 8.186 1.00 96.81 194 LEU A CA 1
ATOM 1512 C C . LEU A 1 194 ? -19.664 6.677 8.933 1.00 96.81 194 LEU A C 1
ATOM 1514 O O . LEU A 1 194 ? -19.598 7.740 8.318 1.00 96.81 194 LEU A O 1
ATOM 1518 N N . GLU A 1 195 ? -19.446 6.603 10.247 1.00 97.62 195 GLU A N 1
ATOM 1519 C CA . GLU A 1 195 ? -19.032 7.756 11.046 1.00 97.62 195 GLU A CA 1
ATOM 1520 C C . GLU A 1 195 ? -17.682 8.308 10.580 1.00 97.62 195 GLU A C 1
ATOM 1522 O O . GLU A 1 195 ? -17.559 9.503 10.311 1.00 97.62 195 GLU A O 1
ATOM 1527 N N . ARG A 1 196 ? -16.691 7.432 10.381 1.00 97.12 196 ARG A N 1
ATOM 1528 C CA . ARG A 1 196 ? -15.387 7.821 9.838 1.00 97.12 196 ARG A CA 1
ATOM 1529 C C . ARG A 1 196 ? -15.506 8.489 8.470 1.00 97.12 196 ARG A C 1
ATOM 1531 O O . ARG A 1 196 ? -14.794 9.458 8.222 1.00 97.12 196 ARG A O 1
ATOM 1538 N N . LEU A 1 197 ? -16.369 7.992 7.581 1.00 95.75 197 LEU A N 1
ATOM 1539 C CA . LEU A 1 197 ? -16.574 8.609 6.268 1.00 95.75 197 LEU A CA 1
ATOM 1540 C C . LEU A 1 197 ? -17.087 10.046 6.393 1.00 95.75 197 LEU A C 1
ATOM 1542 O O . LEU A 1 197 ? -16.527 10.928 5.745 1.00 95.75 197 LEU A O 1
ATOM 1546 N N . ARG A 1 198 ? -18.067 10.294 7.273 1.00 96.88 198 ARG A N 1
ATOM 1547 C CA . ARG A 1 198 ? -18.583 11.649 7.542 1.00 96.88 198 ARG A CA 1
ATOM 1548 C C . ARG A 1 198 ? -17.500 12.577 8.086 1.00 96.88 198 ARG A C 1
ATOM 1550 O O . ARG A 1 198 ? -17.346 13.695 7.605 1.00 96.88 198 ARG A O 1
ATOM 1557 N N . GLN A 1 199 ? -16.714 12.101 9.053 1.00 96.62 199 GLN A N 1
ATOM 1558 C CA . GLN A 1 199 ? -15.597 12.868 9.617 1.00 96.62 199 GLN A CA 1
ATOM 1559 C C . GLN A 1 199 ? -14.543 13.196 8.562 1.00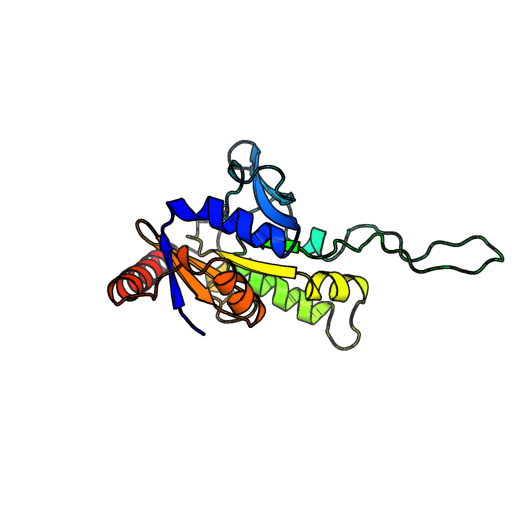 96.62 199 GLN A C 1
ATOM 1561 O O . GLN A 1 199 ? -14.010 14.301 8.524 1.00 96.62 199 GLN A O 1
ATOM 1566 N N . ARG A 1 200 ? -14.243 12.230 7.694 1.00 96.06 200 ARG A N 1
ATOM 1567 C CA . ARG A 1 200 ? -13.260 12.390 6.629 1.00 96.06 200 ARG A CA 1
ATOM 1568 C C . ARG A 1 200 ? -13.725 13.371 5.560 1.00 96.06 200 ARG A C 1
ATOM 1570 O O . ARG A 1 200 ? -12.914 14.164 5.102 1.00 96.06 200 ARG A O 1
ATOM 1577 N N . GLU A 1 201 ? -14.996 13.323 5.175 1.00 94.12 201 GLU A N 1
ATOM 1578 C CA . GLU A 1 201 ? -15.591 14.278 4.236 1.00 94.12 201 GLU A CA 1
ATOM 1579 C C . GLU A 1 201 ? -15.521 15.709 4.779 1.00 94.12 201 GLU A C 1
ATOM 1581 O O . GLU A 1 201 ? -15.087 16.607 4.067 1.00 94.12 201 GLU A O 1
ATOM 1586 N N . ALA A 1 202 ? -15.833 15.904 6.063 1.00 95.38 202 ALA A N 1
ATOM 1587 C CA . ALA A 1 202 ? -15.732 17.206 6.722 1.00 95.38 202 ALA A CA 1
ATOM 1588 C C . ALA A 1 202 ? -14.284 17.705 6.924 1.00 95.38 202 ALA A C 1
ATOM 1590 O O . ALA A 1 202 ? -14.082 18.887 7.194 1.00 95.38 202 ALA A O 1
ATOM 1591 N N . ALA A 1 203 ? -13.283 16.823 6.837 1.00 95.69 203 ALA A N 1
ATOM 1592 C CA . ALA A 1 203 ? -11.875 17.167 7.045 1.00 95.69 203 ALA A CA 1
ATOM 1593 C C . ALA A 1 203 ? -11.181 17.720 5.788 1.00 95.69 203 ALA A C 1
ATOM 1595 O O . ALA A 1 203 ? -10.106 18.308 5.900 1.00 95.69 203 ALA A O 1
ATOM 1596 N N . PHE A 1 204 ? -11.758 17.533 4.599 1.00 94.19 204 PHE A N 1
ATOM 1597 C CA . PHE A 1 204 ? -11.232 18.142 3.380 1.00 94.19 204 PHE A CA 1
ATOM 1598 C C . PHE A 1 204 ? -11.488 19.653 3.371 1.00 94.19 204 PHE A C 1
ATOM 1600 O O . PHE A 1 204 ? -12.562 20.119 3.742 1.00 94.19 204 PHE A O 1
ATOM 1607 N N . GLN A 1 205 ? -10.482 20.417 2.942 1.00 89.62 205 GLN A N 1
ATOM 1608 C CA . GLN A 1 205 ? -10.509 21.887 2.941 1.00 89.62 205 GLN A CA 1
ATOM 1609 C C . GLN A 1 205 ? -10.356 22.497 1.537 1.00 89.62 205 GLN A C 1
ATOM 1611 O O . GLN A 1 205 ? -10.422 23.718 1.401 1.00 89.62 205 GLN A O 1
ATOM 1616 N N . LEU A 1 206 ? -10.126 21.664 0.515 1.00 83.56 206 LEU A N 1
ATOM 1617 C CA . LEU A 1 206 ? -9.808 22.036 -0.870 1.00 83.56 206 LEU A CA 1
ATOM 1618 C C . LEU A 1 206 ? -10.797 21.424 -1.865 1.00 83.56 206 LEU A C 1
ATOM 1620 O O . LEU A 1 206 ? -11.308 20.319 -1.581 1.00 83.56 206 LEU A O 1
#

pLDDT: mean 95.38, std 3.41, range [74.31, 98.81]

Secondary structure (DSSP, 8-state):
--EEEEEGGGHHHHHHHHTTTSEEEEEEEEETTEEEEEE-S-GGGB-TT-S-BSS-THHHHS-SS--SEEE-TTS-EEE--TT---SEEEEEE-HHHHHHHHHHHHHHSSSS--HHHHHHHHHEEEEEE-PPP-TT--TTTTT-S--SSS-SEEEEEETTEEEEEE-SHHHHHHHHHSGGG-EE--HHHHHHHHHHHHHHHHH---

Radius of gyration: 18.46 Å; chains: 1; bounding box: 53×40×51 Å